Protein AF-0000000076774183 (afdb_homodimer)

Nearest PDB structures (foldseek):
  7pli-assembly3_J  TM=7.839E-01  e=1.075E-03  Escherichia coli K-12
  6l5m-assembly4_D  TM=7.973E-01  e=1.229E-03  Homo sapiens
  7pli-assembly1_B  TM=7.868E-01  e=1.605E-03  Escherichia coli K-12
  8v85-assembly1_3  TM=8.410E-01  e=3.345E-03  Saccharomyces cerevisiae BY4741
  7pli-assembly3_I  TM=6.650E-01  e=1.405E-03  Escherichia coli K-12

Sequence (208 aa):
ILVPTRELCQQVYNEASSLLELCTSKLKIVQVTASMSDKDIKLALSGPPNILVTTPACVAACISKGIVQGSSIKESLSMMILDEVQFVCLLQYLFIVLERFYPNILVPTRELCQQVYNEASSLLELCTSKLKIVQVTASMSDKDIKLALSGPPNILVTTPACVAACISKGIVQGSSIKESLSMMILDEVQFVCLLQYLFIVLERFYPN

Organism: Aegilops tauschii subsp. strangulata (NCBI:txid200361)

InterPro domains:
  IPR011545 DEAD/DEAH-box helicase domain [PF00270] (1-86)
  IPR014001 Helicase superfamily 1/2, ATP-binding domain [PS51192] (1-104)
  IPR027417 P-loop containing nucleoside triphosphate hydrolase [G3DSA:3.40.50.300] (1-93)
  IPR027417 P-loop containing nucleoside triphosphate hydrolase [SSF52540] (1-87)

Radius of gyration: 17.47 Å; Cα contacts (8 Å, |Δi|>4): 309; chains: 2; bounding box: 31×48×45 Å

Solvent-accessible surface area (backbone atoms only — not comparable to full-atom values): 11311 Å² total; per-residue (Å²): 62,35,24,68,42,70,66,55,27,50,52,52,44,52,54,52,51,57,56,46,69,75,43,88,64,88,71,46,70,41,74,49,50,71,88,53,52,71,68,58,46,51,58,60,49,52,72,64,51,75,38,51,31,24,28,41,64,27,52,39,51,32,52,75,70,48,58,45,78,74,35,65,47,73,80,60,48,44,63,43,36,33,41,48,30,54,53,30,49,62,39,81,35,39,61,60,49,53,54,66,47,27,71,128,62,36,23,68,42,71,65,55,27,51,52,51,43,51,53,50,51,57,56,47,69,74,44,86,63,88,72,46,72,40,74,49,50,70,88,54,52,72,67,56,46,50,57,59,49,53,71,65,52,74,38,51,31,25,28,40,65,27,52,42,50,31,51,75,70,47,58,45,79,74,34,64,47,75,81,59,47,44,64,41,34,33,41,47,30,54,54,31,50,63,39,82,35,38,60,58,48,52,54,66,46,27,72,130

Foldseek 3Di:
DAEQDPVVLVVVQVVVVVVCVPPPDDFFEDEDEPVDDLVVVLVSPPPHGPYYRYHLVNLQVCVVVCSCVPGCCLVPPDDDDYDPVVNNVPDPRNVVNVVVSPDD/DAEQDPVVLVVVQVVVVVVCVPPPDDFFEDEDEPVDDLVVVLVSPPPHGPYYRYHLVRLQVCVVVCSCVPGCCLVPPDDDDYDPVVNNVPDPRNVVNVVVSPDD

pLDDT: mean 87.56, std 9.94, range [50.69, 97.88]

Secondary structure (DSSP, 8-state):
-B-SSHHHHHHHHHHHHHHHHTSSS---EEE--TTS-HHHHHHHTSS--SEEEB-HHHHHHHHHHTTTTT-THHHH--EEEEESHHHHTTSTTHHHHHHHTS--/-B-SSHHHHHHHHHHHHHHHHTSSS---EEE--TTS-HHHHHHHTSS--SEEEB-HHHHHHHHHHTTTTT-THHHH--EEEEESHHHHTTSTTHHHHHHHTS--

Structure (mmCIF, N/CA/C/O backbone):
data_AF-0000000076774183-model_v1
#
loop_
_entity.id
_entity.type
_entity.pdbx_description
1 polymer 'Helicase ATP-binding domain-containing protein'
#
loop_
_atom_site.group_PDB
_atom_site.id
_atom_site.type_symbol
_atom_site.label_atom_id
_atom_site.label_alt_id
_atom_site.label_comp_id
_atom_site.label_asym_id
_atom_site.label_entity_id
_atom_site.label_seq_id
_atom_site.pdbx_PDB_ins_code
_atom_site.Cartn_x
_atom_site.Cartn_y
_atom_site.Cartn_z
_atom_site.occupancy
_atom_site.B_iso_or_equiv
_atom_site.auth_seq_id
_atom_site.auth_comp_id
_atom_site.auth_asym_id
_atom_site.auth_atom_id
_atom_site.pdbx_PDB_model_num
ATOM 1 N N . ILE A 1 1 ? -0.224 -5.945 -4.137 1 96.19 1 ILE A N 1
ATOM 2 C CA . ILE A 1 1 ? -1.471 -5.547 -3.492 1 96.19 1 ILE A CA 1
ATOM 3 C C . ILE A 1 1 ? -1.963 -6.668 -2.582 1 96.19 1 ILE A C 1
ATOM 5 O O . ILE A 1 1 ? -2.213 -7.785 -3.043 1 96.19 1 ILE A O 1
ATOM 9 N N . LEU A 1 2 ? -2.105 -6.34 -1.373 1 95.94 2 LEU A N 1
ATOM 10 C CA . LEU A 1 2 ? -2.623 -7.281 -0.385 1 95.94 2 LEU A CA 1
ATOM 11 C C . LEU A 1 2 ? -4.07 -6.957 -0.03 1 95.94 2 LEU A C 1
ATOM 13 O O . LEU A 1 2 ? -4.387 -5.812 0.304 1 95.94 2 LEU A O 1
ATOM 17 N N . VAL A 1 3 ? -4.887 -7.961 -0.102 1 96.88 3 VAL A N 1
ATOM 18 C CA . VAL A 1 3 ? -6.301 -7.812 0.225 1 96.88 3 VAL A CA 1
ATOM 19 C C . VAL A 1 3 ? -6.719 -8.891 1.221 1 96.88 3 VAL A C 1
ATOM 21 O O . VAL A 1 3 ? -6.062 -9.93 1.335 1 96.88 3 VAL A O 1
ATOM 24 N N . PRO A 1 4 ? -7.785 -8.688 1.963 1 94.94 4 PRO A N 1
ATOM 25 C CA . PRO A 1 4 ? -8.094 -9.555 3.098 1 94.94 4 PRO A CA 1
ATOM 26 C C . PRO A 1 4 ? -8.758 -10.867 2.672 1 94.94 4 PRO A C 1
ATOM 28 O O . PRO A 1 4 ? -8.688 -11.859 3.396 1 94.94 4 PRO A O 1
ATOM 31 N N . THR A 1 5 ? -9.516 -10.875 1.547 1 95.31 5 THR A N 1
ATOM 32 C CA . THR A 1 5 ? -10.25 -12.07 1.163 1 95.31 5 THR A CA 1
ATOM 33 C C . THR A 1 5 ? -9.938 -12.461 -0.279 1 95.31 5 THR A C 1
ATOM 35 O O . THR A 1 5 ? -9.508 -11.625 -1.073 1 95.31 5 THR A O 1
ATOM 38 N N . ARG A 1 6 ? -10.18 -13.742 -0.572 1 95.62 6 ARG A N 1
ATOM 39 C CA . ARG A 1 6 ? -9.992 -14.227 -1.936 1 95.62 6 ARG A CA 1
ATOM 40 C C . ARG A 1 6 ? -10.938 -13.523 -2.902 1 95.62 6 ARG A C 1
ATOM 42 O O . ARG A 1 6 ? -10.57 -13.234 -4.043 1 95.62 6 ARG A O 1
ATOM 49 N N . GLU A 1 7 ? -12.086 -13.281 -2.41 1 96.56 7 GLU A N 1
ATOM 50 C CA . GLU A 1 7 ? -13.094 -12.625 -3.238 1 96.56 7 GLU A CA 1
ATOM 51 C C . GLU A 1 7 ? -12.648 -11.219 -3.643 1 96.56 7 GLU A C 1
ATOM 53 O O . GLU A 1 7 ? -12.766 -10.844 -4.809 1 96.56 7 GLU A O 1
ATOM 58 N N . LEU A 1 8 ? -12.203 -10.555 -2.674 1 96.56 8 LEU A N 1
ATOM 59 C CA . LEU A 1 8 ? -11.719 -9.211 -2.973 1 96.56 8 LEU A CA 1
ATOM 60 C C . LEU A 1 8 ? -10.484 -9.266 -3.865 1 96.56 8 LEU A C 1
ATOM 62 O O . LEU A 1 8 ? -10.289 -8.391 -4.711 1 96.56 8 LEU A O 1
ATOM 66 N N . CYS A 1 9 ? -9.703 -10.234 -3.654 1 97.88 9 CYS A N 1
ATOM 67 C CA . CYS A 1 9 ? -8.531 -10.438 -4.504 1 97.88 9 CYS A CA 1
ATOM 68 C C . CYS A 1 9 ? -8.93 -10.531 -5.973 1 97.88 9 CYS A C 1
ATOM 70 O O . CYS A 1 9 ? -8.352 -9.859 -6.824 1 97.88 9 CYS A O 1
ATOM 72 N N . GLN A 1 10 ? -9.922 -11.289 -6.223 1 97.12 10 GLN A N 1
ATOM 73 C CA . GLN A 1 10 ? -10.422 -11.453 -7.582 1 97.12 10 GLN A CA 1
ATOM 74 C C . GLN A 1 10 ? -11 -10.148 -8.117 1 97.12 10 GLN A C 1
ATOM 76 O O . GLN A 1 10 ? -10.789 -9.805 -9.281 1 97.12 10 GLN A O 1
ATOM 81 N N . GLN A 1 11 ? -11.789 -9.562 -7.316 1 97.62 11 GLN A N 1
ATOM 82 C CA . GLN A 1 11 ? -12.406 -8.305 -7.727 1 97.62 11 GLN A CA 1
ATOM 83 C C . GLN A 1 11 ? -11.352 -7.27 -8.109 1 97.62 11 GLN A C 1
ATOM 85 O O . GLN A 1 11 ? -11.453 -6.637 -9.164 1 97.62 11 GLN A O 1
ATOM 90 N N . VAL A 1 12 ? -10.359 -7.102 -7.262 1 97.81 12 VAL A N 1
ATOM 91 C CA . VAL A 1 12 ? -9.289 -6.141 -7.516 1 97.81 12 VAL A CA 1
ATOM 92 C C . VAL A 1 12 ? -8.531 -6.535 -8.781 1 97.81 12 VAL A C 1
ATOM 94 O O . VAL A 1 12 ? -8.227 -5.684 -9.617 1 97.81 12 VAL A O 1
ATOM 97 N N . TYR A 1 13 ? -8.234 -7.75 -8.953 1 97.69 13 TYR A N 1
ATOM 98 C CA . TYR A 1 13 ? -7.551 -8.25 -10.148 1 97.69 13 TYR A CA 1
ATOM 99 C C . TYR A 1 13 ? -8.328 -7.895 -11.406 1 97.69 13 TYR A C 1
ATOM 101 O O . TYR A 1 13 ? -7.762 -7.375 -12.367 1 97.69 13 TYR A O 1
ATOM 109 N N . ASN A 1 14 ? -9.625 -8.195 -11.352 1 97.38 14 ASN A N 1
ATOM 110 C CA . ASN A 1 14 ? -10.469 -7.945 -12.516 1 97.38 14 ASN A CA 1
ATOM 111 C C . ASN A 1 14 ? -10.5 -6.461 -12.883 1 97.38 14 ASN A C 1
ATOM 113 O O . ASN A 1 14 ? -10.352 -6.102 -14.047 1 97.38 14 ASN A O 1
ATOM 117 N N . GLU A 1 15 ? -10.734 -5.719 -11.906 1 96.12 15 GLU A N 1
ATOM 118 C CA . GLU A 1 15 ? -10.789 -4.277 -12.141 1 96.12 15 GLU A CA 1
ATOM 119 C C . GLU A 1 15 ? -9.461 -3.75 -12.664 1 96.12 15 GLU A C 1
ATOM 121 O O . GLU A 1 15 ? -9.43 -2.99 -13.633 1 96.12 15 GLU A O 1
ATOM 126 N N . ALA A 1 16 ? -8.375 -4.125 -12.055 1 95.5 16 ALA A N 1
ATOM 127 C CA . ALA A 1 16 ? -7.055 -3.676 -12.477 1 95.5 16 ALA A CA 1
ATOM 128 C C . ALA A 1 16 ? -6.727 -4.176 -13.883 1 95.5 16 ALA A C 1
ATOM 130 O O . ALA A 1 16 ? -6.168 -3.436 -14.695 1 95.5 16 ALA A O 1
ATOM 131 N N . SER A 1 17 ? -7.086 -5.379 -14.133 1 94.69 17 SER A N 1
ATOM 132 C CA . SER A 1 17 ? -6.844 -5.953 -15.453 1 94.69 17 SER A CA 1
ATOM 133 C C . SER A 1 17 ? -7.598 -5.184 -16.531 1 94.69 17 SER A C 1
ATOM 135 O O . SER A 1 17 ? -7.055 -4.926 -17.609 1 94.69 17 SER A O 1
ATOM 137 N N . SER A 1 18 ? -8.805 -4.824 -16.203 1 94.69 18 SER A N 1
ATOM 138 C CA . SER A 1 18 ? -9.617 -4.07 -17.156 1 94.69 18 SER A CA 1
ATOM 139 C C . SER A 1 18 ? -8.992 -2.711 -17.453 1 94.69 18 SER A C 1
ATOM 141 O O . SER A 1 18 ? -8.984 -2.266 -18.594 1 94.69 18 SER A O 1
ATOM 143 N N . LEU A 1 19 ? -8.516 -2.088 -16.453 1 90.94 19 LEU A N 1
ATOM 144 C CA . LEU A 1 19 ? -7.879 -0.787 -16.609 1 90.94 19 LEU A CA 1
ATOM 145 C C . LEU A 1 19 ? -6.598 -0.905 -17.422 1 90.94 19 LEU A C 1
ATOM 147 O O . LEU A 1 19 ? -6.301 -0.038 -18.25 1 90.94 19 LEU A O 1
ATOM 151 N N . LEU A 1 20 ? -5.84 -1.924 -17.188 1 91.62 20 LEU A N 1
ATOM 152 C CA . LEU A 1 20 ? -4.566 -2.123 -17.875 1 91.62 20 LEU A CA 1
ATOM 153 C C . LEU A 1 20 ? -4.785 -2.381 -19.359 1 91.62 20 LEU A C 1
ATOM 155 O O . LEU A 1 20 ? -3.93 -2.055 -20.188 1 91.62 20 LEU A O 1
ATOM 159 N N . GLU A 1 21 ? -5.914 -2.967 -19.688 1 89.81 21 GLU A N 1
ATOM 160 C CA . GLU A 1 21 ? -6.242 -3.227 -21.094 1 89.81 21 GLU A CA 1
ATOM 161 C C . GLU A 1 21 ? -6.359 -1.927 -21.875 1 89.81 21 GLU A C 1
ATOM 163 O O . GLU A 1 21 ? -6.148 -1.912 -23.094 1 89.81 21 GLU A O 1
ATOM 168 N N . LEU A 1 22 ? -6.645 -0.903 -21.172 1 87.69 22 LEU A N 1
ATOM 169 C CA . LEU A 1 22 ? -6.828 0.397 -21.812 1 87.69 22 LEU A CA 1
ATOM 170 C C . LEU A 1 22 ? -5.488 1.104 -22 1 87.69 22 LEU A C 1
ATOM 172 O O . LEU A 1 22 ? -5.402 2.109 -22.703 1 87.69 22 LEU A O 1
ATOM 176 N N . CYS A 1 23 ? -4.535 0.561 -21.328 1 83.31 23 CYS A N 1
ATOM 177 C CA . CYS A 1 23 ? -3.217 1.178 -21.391 1 83.31 23 CYS A CA 1
ATOM 178 C C . CYS A 1 23 ? -2.375 0.555 -22.484 1 83.31 23 CYS A C 1
ATOM 180 O O . CYS A 1 23 ? -2.613 -0.587 -22.891 1 83.31 23 CYS A O 1
ATOM 182 N N . THR A 1 24 ? -1.425 1.279 -22.984 1 78.25 24 THR A N 1
ATOM 183 C CA . THR A 1 24 ? -0.575 0.827 -24.094 1 78.25 24 THR A CA 1
ATOM 184 C C . THR A 1 24 ? 0.559 -0.052 -23.562 1 78.25 24 THR A C 1
ATOM 186 O O . THR A 1 24 ? 1.045 -0.934 -24.281 1 78.25 24 THR A O 1
ATOM 189 N N . SER A 1 25 ? 0.908 0.194 -22.391 1 76.94 25 SER A N 1
ATOM 190 C CA . SER A 1 25 ? 2.016 -0.563 -21.812 1 76.94 25 SER A CA 1
ATOM 191 C C . SER A 1 25 ? 1.579 -1.969 -21.422 1 76.94 25 SER A C 1
ATOM 193 O O . SER A 1 25 ? 0.447 -2.172 -20.984 1 76.94 25 SER A O 1
ATOM 195 N N . LYS A 1 26 ? 2.424 -2.809 -21.797 1 83.88 26 LYS A N 1
ATOM 196 C CA . LYS A 1 26 ? 2.137 -4.203 -21.469 1 83.88 26 LYS A CA 1
ATOM 197 C C . LYS A 1 26 ? 2.604 -4.539 -20.062 1 83.88 26 LYS A C 1
ATOM 199 O O . LYS A 1 26 ? 3.76 -4.914 -19.859 1 83.88 26 LYS A O 1
ATOM 204 N N . LEU A 1 27 ? 1.81 -4.281 -19.078 1 89.62 27 LEU A N 1
ATOM 205 C CA . LEU A 1 27 ? 2.1 -4.648 -17.703 1 89.62 27 LEU A CA 1
ATOM 206 C C . LEU A 1 27 ? 1.502 -6.012 -17.359 1 89.62 27 LEU A C 1
ATOM 208 O O . LEU A 1 27 ? 0.35 -6.289 -17.703 1 89.62 27 LEU A O 1
ATOM 212 N N . LYS A 1 28 ? 2.322 -6.844 -16.844 1 91.56 28 LYS A N 1
ATOM 213 C CA . LYS A 1 28 ? 1.867 -8.156 -16.406 1 91.56 28 LYS A CA 1
ATOM 214 C C . LYS A 1 28 ? 1.252 -8.086 -15.008 1 91.56 28 LYS A C 1
ATOM 216 O O . LYS A 1 28 ? 1.905 -7.648 -14.055 1 91.56 28 LYS A O 1
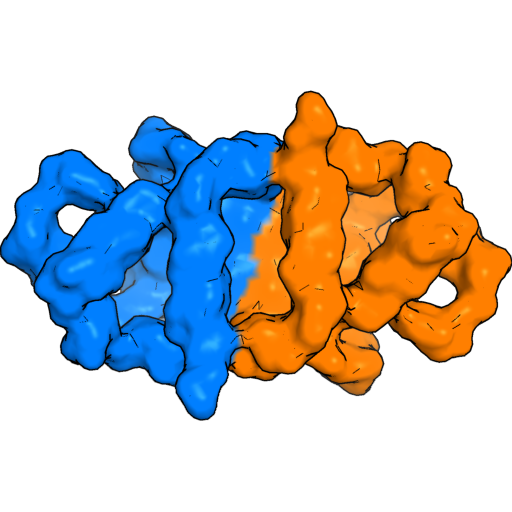ATOM 221 N N . ILE A 1 29 ? -0.011 -8.508 -15.008 1 94.94 29 ILE A N 1
ATOM 222 C CA . ILE A 1 29 ? -0.703 -8.586 -13.727 1 94.94 29 ILE A CA 1
ATOM 223 C C . ILE A 1 29 ? -1.091 -10.031 -13.438 1 94.94 29 ILE A C 1
ATOM 225 O O . ILE A 1 29 ? -1.534 -10.758 -14.336 1 94.94 29 ILE A O 1
ATOM 229 N N . VAL A 1 30 ? -0.823 -10.43 -12.156 1 94.88 30 VAL A N 1
ATOM 230 C CA . VAL A 1 30 ? -1.195 -11.789 -11.773 1 94.88 30 VAL A CA 1
ATOM 231 C C . VAL A 1 30 ? -1.931 -11.766 -10.43 1 94.88 30 VAL A C 1
ATOM 233 O O . VAL A 1 30 ? -1.752 -10.836 -9.633 1 94.88 30 VAL A O 1
ATOM 236 N N . GLN A 1 31 ? -2.76 -12.727 -10.305 1 96.19 31 GLN A N 1
ATOM 237 C CA . GLN A 1 31 ? -3.445 -12.953 -9.039 1 96.19 31 GLN A CA 1
ATOM 238 C C . GLN A 1 31 ? -3.131 -14.344 -8.484 1 96.19 31 GLN A C 1
ATOM 240 O O . GLN A 1 31 ? -3.189 -15.336 -9.219 1 96.19 31 GLN A O 1
ATOM 245 N N . VAL A 1 32 ? -2.699 -14.383 -7.199 1 94.88 32 VAL A N 1
ATOM 246 C CA . VAL A 1 32 ? -2.445 -15.672 -6.578 1 94.88 32 VAL A CA 1
ATOM 247 C C . VAL A 1 32 ? -3.148 -15.742 -5.223 1 94.88 32 VAL A C 1
ATOM 249 O O . VAL A 1 32 ? -3.158 -14.766 -4.473 1 94.88 32 VAL A O 1
ATOM 252 N N . THR A 1 33 ? -3.816 -16.828 -5.004 1 95.56 33 THR A N 1
ATOM 253 C CA . THR A 1 33 ? -4.469 -17.094 -3.727 1 95.56 33 THR A CA 1
ATOM 254 C C . THR A 1 33 ? -4.117 -18.484 -3.217 1 95.56 33 THR A C 1
ATOM 256 O O . THR A 1 33 ? -3.596 -19.312 -3.967 1 95.56 33 THR A O 1
ATOM 259 N N . ALA A 1 34 ? -4.441 -18.688 -1.931 1 92 34 ALA A N 1
ATOM 260 C CA . ALA A 1 34 ? -4.074 -19.938 -1.275 1 92 34 ALA A CA 1
ATOM 261 C C . ALA A 1 34 ? -4.84 -21.109 -1.87 1 92 34 ALA A C 1
ATOM 263 O O . ALA A 1 34 ? -4.48 -22.266 -1.651 1 92 34 ALA A O 1
ATOM 264 N N . SER A 1 35 ? -5.844 -20.875 -2.607 1 93.19 35 SER A N 1
ATOM 265 C CA . SER A 1 35 ? -6.625 -21.953 -3.213 1 93.19 35 SER A CA 1
ATOM 266 C C . SER A 1 35 ? -5.93 -22.5 -4.449 1 93.19 35 SER A C 1
ATOM 268 O O . SER A 1 35 ? -6.297 -23.578 -4.945 1 93.19 35 SER A O 1
ATOM 270 N N . MET A 1 36 ? -4.98 -21.906 -4.938 1 94.44 36 MET A N 1
ATOM 271 C CA . MET A 1 36 ? -4.25 -22.328 -6.125 1 94.44 36 MET A CA 1
ATOM 272 C C . MET A 1 36 ? -3.201 -23.375 -5.777 1 94.44 36 MET A C 1
ATOM 274 O O . MET A 1 36 ? -2.693 -23.406 -4.652 1 94.44 36 MET A O 1
ATOM 278 N N . SER A 1 37 ? -2.902 -24.234 -6.746 1 94.94 37 SER A N 1
ATOM 279 C CA . SER A 1 37 ? -1.831 -25.203 -6.543 1 94.94 37 SER A CA 1
ATOM 280 C C . SER A 1 37 ? -0.464 -24.531 -6.547 1 94.94 37 SER A C 1
ATOM 282 O O . SER A 1 37 ? -0.292 -23.469 -7.156 1 94.94 37 SER A O 1
ATOM 284 N N . ASP A 1 38 ? 0.503 -25.219 -5.879 1 92.94 38 ASP A N 1
ATOM 285 C CA . ASP A 1 38 ? 1.865 -24.703 -5.863 1 92.94 38 ASP A CA 1
ATOM 286 C C . ASP A 1 38 ? 2.402 -24.516 -7.281 1 92.94 38 ASP A C 1
ATOM 288 O O . ASP A 1 38 ? 3.088 -23.547 -7.574 1 92.94 38 ASP A O 1
ATOM 292 N N . LYS A 1 39 ? 2.084 -25.469 -8.094 1 93.69 39 LYS A N 1
ATOM 293 C CA . LYS A 1 39 ? 2.537 -25.422 -9.484 1 93.69 39 LYS A CA 1
ATOM 294 C C . LYS A 1 39 ? 1.986 -24.188 -10.195 1 93.69 39 LYS A C 1
ATOM 296 O O . LYS A 1 39 ? 2.725 -23.484 -10.891 1 93.69 39 LYS A O 1
ATOM 301 N N . ASP A 1 40 ? 0.746 -23.922 -10 1 94.06 40 ASP A N 1
ATOM 302 C CA . ASP A 1 40 ? 0.093 -22.781 -10.633 1 94.06 40 ASP A CA 1
ATOM 303 C C . ASP A 1 40 ? 0.652 -21.469 -10.109 1 94.06 40 ASP A C 1
ATOM 305 O O . ASP A 1 40 ? 0.84 -20.516 -10.867 1 94.06 40 ASP A O 1
ATOM 309 N N . ILE A 1 41 ? 0.946 -21.422 -8.844 1 93.44 41 ILE A N 1
ATOM 310 C CA . ILE A 1 41 ? 1.502 -20.219 -8.227 1 93.44 41 ILE A CA 1
ATOM 311 C C . ILE A 1 41 ? 2.902 -19.953 -8.781 1 93.44 41 ILE A C 1
ATOM 313 O O . ILE A 1 41 ? 3.223 -18.828 -9.172 1 93.44 41 ILE A O 1
ATOM 317 N N . LYS A 1 42 ? 3.652 -20.969 -8.867 1 90.25 42 LYS A N 1
ATOM 318 C CA . LYS A 1 42 ? 5.012 -20.828 -9.383 1 90.25 42 LYS A CA 1
ATOM 319 C C . LYS A 1 42 ? 5 -20.312 -10.828 1 90.25 42 LYS A C 1
ATOM 321 O O . LYS A 1 42 ? 5.797 -19.453 -11.188 1 90.25 42 LYS A O 1
ATOM 326 N N . LEU A 1 43 ? 4.125 -20.891 -11.57 1 90.5 43 LEU A N 1
ATOM 327 C CA . LEU A 1 43 ? 4.008 -20.469 -12.969 1 90.5 43 LEU A CA 1
ATOM 328 C C . LEU A 1 43 ? 3.602 -19 -13.062 1 90.5 43 LEU A C 1
ATOM 330 O O . LEU A 1 43 ? 4.16 -18.25 -13.867 1 90.5 43 LEU A O 1
ATOM 334 N N . ALA A 1 44 ? 2.656 -18.625 -12.266 1 90.12 44 ALA A N 1
ATOM 335 C CA . ALA A 1 44 ? 2.162 -17.25 -12.258 1 90.12 44 ALA A CA 1
ATOM 336 C C . ALA A 1 44 ? 3.264 -16.266 -11.867 1 90.12 44 ALA A C 1
ATOM 338 O O . ALA A 1 44 ? 3.32 -15.148 -12.375 1 90.12 44 ALA A O 1
ATOM 339 N N . LEU A 1 45 ? 4.09 -16.719 -11 1 88.44 45 LEU A N 1
ATOM 340 C CA . LEU A 1 45 ? 5.117 -15.836 -10.453 1 88.44 45 LEU A CA 1
ATOM 341 C C . LEU A 1 45 ? 6.406 -15.938 -11.266 1 88.44 45 LEU A C 1
ATOM 343 O O . LEU A 1 45 ? 7.379 -15.234 -10.984 1 88.44 45 LEU A O 1
ATOM 347 N N . SER A 1 46 ? 6.273 -16.875 -12.266 1 82.12 46 SER A N 1
ATOM 348 C CA . SER A 1 46 ? 7.441 -17 -13.125 1 82.12 46 SER A CA 1
ATOM 349 C C . SER A 1 46 ? 7.645 -15.75 -13.969 1 82.12 46 SER A C 1
ATOM 351 O O . SER A 1 46 ? 6.691 -15.211 -14.539 1 82.12 46 SER A O 1
ATOM 353 N N . GLY A 1 47 ? 8.914 -15.047 -13.844 1 80.38 47 GLY A N 1
ATOM 354 C CA . GLY A 1 47 ? 9.086 -13.727 -14.43 1 80.38 47 GLY A CA 1
ATOM 355 C C . GLY A 1 47 ? 8.328 -12.641 -13.688 1 80.38 47 GLY A C 1
ATOM 356 O O . GLY A 1 47 ? 7.309 -12.148 -14.172 1 80.38 47 GLY A O 1
ATOM 357 N N . PRO A 1 48 ? 8.812 -12.062 -12.891 1 79.38 48 PRO A N 1
ATOM 358 C CA . PRO A 1 48 ? 8.078 -11.266 -11.906 1 79.38 48 PRO A CA 1
ATOM 359 C C . PRO A 1 48 ? 7.031 -10.359 -12.547 1 79.38 48 PRO A C 1
ATOM 361 O O . PRO A 1 48 ? 7.312 -9.695 -13.547 1 79.38 48 PRO A O 1
ATOM 364 N N . PRO A 1 49 ? 5.84 -10.539 -12.078 1 90.12 49 PRO A N 1
ATOM 365 C CA . PRO A 1 49 ? 4.793 -9.633 -12.555 1 90.12 49 PRO A CA 1
ATOM 366 C C . PRO A 1 49 ? 5.051 -8.18 -12.172 1 90.12 49 PRO A C 1
ATOM 368 O O . PRO A 1 49 ? 5.82 -7.91 -11.25 1 90.12 49 PRO A O 1
ATOM 371 N N . ASN A 1 50 ? 4.41 -7.359 -12.961 1 92.25 50 ASN A N 1
ATOM 372 C CA . ASN A 1 50 ? 4.441 -5.949 -12.594 1 92.25 50 ASN A CA 1
ATOM 373 C C . ASN A 1 50 ? 3.516 -5.656 -11.422 1 92.25 50 ASN A C 1
ATOM 375 O O . ASN A 1 50 ? 3.82 -4.805 -10.578 1 92.25 50 ASN A O 1
ATOM 379 N N . ILE A 1 51 ? 2.41 -6.375 -11.391 1 94.31 51 ILE A N 1
ATOM 380 C CA . ILE A 1 51 ? 1.429 -6.223 -10.32 1 94.31 51 ILE A CA 1
ATOM 381 C C . ILE A 1 51 ? 1.001 -7.594 -9.812 1 94.31 51 ILE A C 1
ATOM 383 O O . ILE A 1 51 ? 0.632 -8.469 -10.602 1 94.31 51 ILE A O 1
ATOM 387 N N . LEU A 1 52 ? 1.137 -7.754 -8.594 1 94.88 52 LEU A N 1
ATOM 388 C CA . LEU A 1 52 ? 0.677 -8.969 -7.934 1 94.88 52 LEU A CA 1
ATOM 389 C C . LEU A 1 52 ? -0.447 -8.664 -6.953 1 94.88 52 LEU A C 1
ATOM 391 O O . LEU A 1 52 ? -0.288 -7.82 -6.062 1 94.88 52 LEU A O 1
ATOM 395 N N . VAL A 1 53 ? -1.568 -9.273 -7.188 1 97.19 53 VAL A N 1
ATOM 396 C CA . VAL A 1 53 ? -2.68 -9.188 -6.25 1 97.19 53 VAL A CA 1
ATOM 397 C C . VAL A 1 53 ? -2.809 -10.492 -5.473 1 97.19 53 VAL A C 1
ATOM 399 O O . VAL A 1 53 ? -2.881 -11.57 -6.066 1 97.19 53 VAL A O 1
ATOM 402 N N . THR A 1 54 ? -2.859 -10.398 -4.176 1 96.5 54 THR A N 1
ATOM 403 C CA . THR A 1 54 ? -2.848 -11.625 -3.385 1 96.5 54 THR A CA 1
ATOM 404 C C . THR A 1 54 ? -3.352 -11.359 -1.969 1 96.5 54 THR A C 1
ATOM 406 O O . THR A 1 54 ? -3.857 -10.273 -1.677 1 96.5 54 THR A O 1
ATOM 409 N N . THR A 1 55 ? -3.338 -12.367 -1.19 1 95.62 55 THR A N 1
ATOM 410 C CA . THR A 1 55 ? -3.723 -12.289 0.214 1 95.62 55 THR A CA 1
ATOM 411 C C . THR A 1 55 ? -2.537 -12.602 1.12 1 95.62 55 THR A C 1
ATOM 413 O O . THR A 1 55 ? -1.624 -13.328 0.727 1 95.62 55 THR A O 1
ATOM 416 N N . PRO A 1 56 ? -2.6 -11.992 2.297 1 93.44 56 PRO A N 1
ATOM 417 C CA . PRO A 1 56 ? -1.506 -12.289 3.227 1 93.44 56 PRO A CA 1
ATOM 418 C C . PRO A 1 56 ? -1.351 -13.781 3.504 1 93.44 56 PRO A C 1
ATOM 420 O O . PRO A 1 56 ? -0.227 -14.281 3.604 1 93.44 56 PRO A O 1
ATOM 423 N N . ALA A 1 57 ? -2.381 -14.492 3.607 1 92.31 57 ALA A N 1
ATOM 424 C CA . ALA A 1 57 ? -2.334 -15.93 3.859 1 92.31 57 ALA A CA 1
ATOM 425 C C . ALA A 1 57 ? -1.57 -16.656 2.756 1 92.31 57 ALA A C 1
ATOM 427 O O . ALA A 1 57 ? -0.763 -17.547 3.033 1 92.31 57 ALA A O 1
ATOM 428 N N . CYS A 1 58 ? -1.807 -16.266 1.576 1 94.44 58 CYS A N 1
ATOM 429 C CA . CYS A 1 58 ? -1.128 -16.906 0.452 1 94.44 58 CYS A CA 1
ATOM 430 C C . CYS A 1 58 ? 0.365 -16.594 0.471 1 94.44 58 CYS A C 1
ATOM 432 O O . CYS A 1 58 ? 1.189 -17.484 0.253 1 94.44 58 CYS A O 1
ATOM 434 N N . VAL A 1 59 ? 0.667 -15.406 0.709 1 91.5 59 VAL A N 1
ATOM 435 C CA . VAL A 1 59 ? 2.068 -15.008 0.754 1 91.5 59 VAL A CA 1
ATOM 436 C C . VAL A 1 59 ? 2.795 -15.789 1.848 1 91.5 59 VAL A C 1
ATOM 438 O O . VAL A 1 59 ? 3.893 -16.297 1.626 1 91.5 59 VAL A O 1
ATOM 441 N N . ALA A 1 60 ? 2.162 -15.852 2.969 1 89.94 60 ALA A N 1
ATOM 442 C CA . ALA A 1 60 ? 2.75 -16.594 4.082 1 89.94 60 ALA A CA 1
ATOM 443 C C . ALA A 1 60 ? 2.961 -18.062 3.717 1 89.94 60 ALA A C 1
ATOM 445 O O . ALA A 1 60 ? 3.998 -18.641 4.039 1 89.94 60 ALA A O 1
ATOM 446 N N . ALA A 1 61 ? 1.979 -18.609 3.098 1 90.88 61 ALA A N 1
ATOM 447 C CA . ALA A 1 61 ? 2.09 -20 2.652 1 90.88 61 ALA A CA 1
ATOM 448 C C . ALA A 1 61 ? 3.252 -20.172 1.678 1 90.88 61 ALA A C 1
ATOM 450 O O . ALA A 1 61 ? 4.027 -21.125 1.787 1 90.88 61 ALA A O 1
ATOM 451 N N . CYS A 1 62 ? 3.373 -19.266 0.817 1 90.56 62 CYS A N 1
ATOM 452 C CA . CYS A 1 62 ? 4.441 -19.312 -0.175 1 90.56 62 CYS A CA 1
ATOM 453 C C . CYS A 1 62 ? 5.809 -19.188 0.489 1 90.56 62 CYS A C 1
ATOM 455 O O . CYS A 1 62 ? 6.758 -19.859 0.093 1 90.56 62 CYS A O 1
ATOM 457 N N . ILE A 1 63 ? 5.871 -18.359 1.416 1 86.44 63 ILE A N 1
ATOM 458 C CA . ILE A 1 63 ? 7.117 -18.172 2.154 1 86.44 63 ILE A CA 1
ATOM 459 C C . ILE A 1 63 ? 7.484 -19.469 2.879 1 86.44 63 ILE A C 1
ATOM 461 O O . ILE A 1 63 ? 8.633 -19.906 2.818 1 86.44 63 ILE A O 1
ATOM 465 N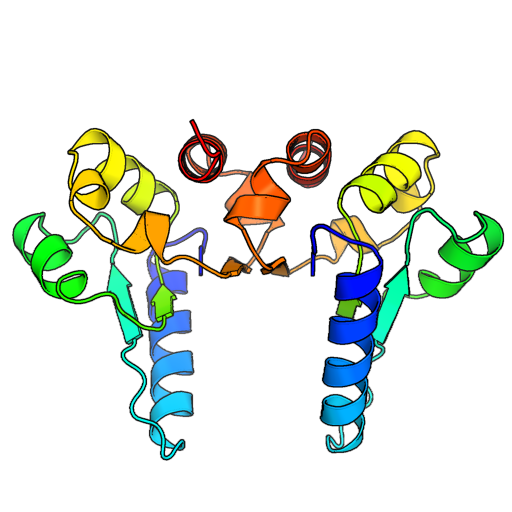 N . SER A 1 64 ? 6.504 -20 3.529 1 87.44 64 SER A N 1
ATOM 466 C CA . SER A 1 64 ? 6.73 -21.203 4.309 1 87.44 64 SER A CA 1
ATOM 467 C C . SER A 1 64 ? 7.168 -22.375 3.42 1 87.44 64 SER A C 1
ATOM 469 O O . SER A 1 64 ? 7.996 -23.188 3.82 1 87.44 64 SER A O 1
ATOM 471 N N . LYS A 1 65 ? 6.699 -22.359 2.225 1 89.25 65 LYS A N 1
ATOM 472 C CA . LYS A 1 65 ? 6.98 -23.453 1.299 1 89.25 65 LYS A CA 1
ATOM 473 C C . LYS A 1 65 ? 8.227 -23.156 0.471 1 89.25 65 LYS A C 1
ATOM 475 O O . LYS A 1 65 ? 8.656 -24 -0.325 1 89.25 65 LYS A O 1
ATOM 480 N N . GLY A 1 66 ? 8.75 -21.906 0.608 1 84.62 66 GLY A N 1
ATOM 481 C CA . GLY A 1 66 ? 9.953 -21.531 -0.117 1 84.62 66 GLY A CA 1
ATOM 482 C C . GLY A 1 66 ? 9.688 -21.172 -1.564 1 84.62 66 GLY A C 1
ATOM 483 O O . GLY A 1 66 ? 10.594 -21.234 -2.4 1 84.62 66 GLY A O 1
ATOM 484 N N . ILE A 1 67 ? 8.492 -20.938 -1.844 1 81.81 67 ILE A N 1
ATOM 485 C CA . ILE A 1 67 ? 8.117 -20.594 -3.211 1 81.81 67 ILE A CA 1
ATOM 486 C C . ILE A 1 67 ? 8.641 -19.203 -3.553 1 81.81 67 ILE A C 1
ATOM 488 O O . ILE A 1 67 ? 9.07 -18.953 -4.684 1 81.81 67 ILE A O 1
ATOM 492 N N . VAL A 1 68 ? 8.719 -18.312 -2.57 1 71.81 68 VAL A N 1
ATOM 493 C CA . VAL A 1 68 ? 9.133 -16.938 -2.793 1 71.81 68 VAL A CA 1
ATOM 494 C C . VAL A 1 68 ? 10.656 -16.844 -2.787 1 71.81 68 VAL A C 1
ATOM 496 O O . VAL A 1 68 ? 11.227 -15.898 -3.346 1 71.81 68 VAL A O 1
ATOM 499 N N . GLN A 1 69 ? 11.344 -17.656 -2.062 1 64.69 69 GLN A N 1
ATOM 500 C CA . GLN A 1 69 ? 12.805 -17.641 -1.987 1 64.69 69 GLN A CA 1
ATOM 501 C C . GLN A 1 69 ? 13.422 -17.719 -3.377 1 64.69 69 GLN A C 1
ATOM 503 O O . GLN A 1 69 ? 14.469 -17.125 -3.633 1 64.69 69 GLN A O 1
ATOM 508 N N . GLY A 1 70 ? 12.742 -18.281 -4.16 1 59.22 70 GLY A N 1
ATOM 509 C CA . GLY A 1 70 ? 13.234 -18.406 -5.527 1 59.22 70 GLY A CA 1
ATOM 510 C C . GLY A 1 70 ? 12.703 -17.328 -6.449 1 59.22 70 GLY A C 1
ATOM 511 O O . GLY A 1 70 ? 13.133 -17.219 -7.598 1 59.22 70 GLY A O 1
ATOM 512 N N . SER A 1 71 ? 11.898 -16.547 -5.848 1 61.12 71 SER A N 1
ATOM 513 C CA . SER A 1 71 ? 11.273 -15.562 -6.719 1 61.12 71 SER A CA 1
ATOM 514 C C . SER A 1 71 ? 11.961 -14.211 -6.605 1 61.12 71 SER A C 1
ATOM 516 O O . SER A 1 71 ? 12.508 -13.875 -5.555 1 61.12 71 SER A O 1
ATOM 518 N N . SER A 1 72 ? 12.297 -13.625 -7.605 1 69.62 72 SER A N 1
ATOM 519 C CA . SER A 1 72 ? 12.906 -12.305 -7.672 1 69.62 72 SER A CA 1
ATOM 520 C C . SER A 1 72 ? 11.961 -11.234 -7.145 1 69.62 72 SER A C 1
ATOM 522 O O . SER A 1 72 ? 12.273 -10.039 -7.199 1 69.62 72 SER A O 1
ATOM 524 N N . ILE A 1 73 ? 10.82 -11.727 -6.613 1 70.88 73 ILE A N 1
ATOM 525 C CA . ILE A 1 73 ? 9.789 -10.781 -6.211 1 70.88 73 ILE A CA 1
ATOM 526 C C . ILE A 1 73 ? 10.273 -9.961 -5.016 1 70.88 73 ILE A C 1
ATOM 528 O O . ILE A 1 73 ? 10.086 -8.742 -4.969 1 70.88 73 ILE A O 1
ATOM 532 N N . LYS A 1 74 ? 10.891 -10.664 -4.09 1 71.69 74 LYS A N 1
ATOM 533 C CA . LYS A 1 74 ? 11.352 -9.969 -2.893 1 71.69 74 LYS A CA 1
ATOM 534 C C . LYS A 1 74 ? 12.344 -8.867 -3.244 1 71.69 74 LYS A C 1
ATOM 536 O O . LYS A 1 74 ? 12.258 -7.758 -2.701 1 71.69 74 LYS A O 1
ATOM 541 N N . GLU A 1 75 ? 13.148 -9.203 -4.105 1 74.12 75 GLU A N 1
ATOM 542 C CA . GLU A 1 75 ? 14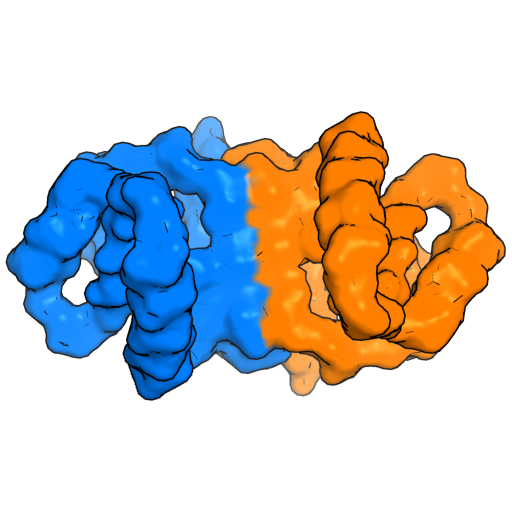.211 -8.273 -4.465 1 74.12 75 GLU A CA 1
ATOM 543 C C . GLU A 1 75 ? 13.688 -7.16 -5.367 1 74.12 75 GLU A C 1
ATOM 545 O O . GLU A 1 75 ? 14.242 -6.059 -5.383 1 74.12 75 GLU A O 1
ATOM 550 N N . SER A 1 76 ? 12.602 -7.535 -5.906 1 80.62 76 SER A N 1
ATOM 551 C CA . SER A 1 76 ? 12.148 -6.598 -6.93 1 80.62 76 SER A CA 1
ATOM 552 C C . SER A 1 76 ? 10.945 -5.801 -6.453 1 80.62 76 SER A C 1
ATOM 554 O O . SER A 1 76 ? 10.508 -4.863 -7.125 1 80.62 76 SER A O 1
ATOM 556 N N . LEU A 1 77 ? 10.453 -6.086 -5.344 1 86.31 77 LEU A N 1
ATOM 557 C CA . LEU A 1 77 ? 9.25 -5.414 -4.871 1 86.31 77 LEU A CA 1
ATOM 558 C C . LEU A 1 77 ? 9.539 -3.959 -4.52 1 86.31 77 LEU A C 1
ATOM 560 O O . LEU A 1 77 ? 10.375 -3.68 -3.652 1 86.31 77 LEU A O 1
ATOM 564 N N . SER A 1 78 ? 8.859 -3.135 -5.184 1 89.62 78 SER A N 1
ATOM 565 C CA . SER A 1 78 ? 9.086 -1.709 -4.969 1 89.62 78 SER A CA 1
ATOM 566 C C . SER A 1 78 ? 7.961 -1.085 -4.148 1 89.62 78 SER A C 1
ATOM 568 O O . SER A 1 78 ? 8.203 -0.19 -3.336 1 89.62 78 SER A O 1
ATOM 570 N N . MET A 1 79 ? 6.848 -1.635 -4.309 1 94.31 79 MET A N 1
ATOM 571 C CA . MET A 1 79 ? 5.672 -1.034 -3.682 1 94.31 79 MET A CA 1
ATOM 572 C C . MET A 1 79 ? 4.738 -2.107 -3.137 1 94.31 79 MET A C 1
ATOM 574 O O . MET A 1 79 ? 4.539 -3.145 -3.773 1 94.31 79 MET A O 1
ATOM 578 N N . MET A 1 80 ? 4.203 -1.858 -1.969 1 93.88 80 MET A N 1
ATOM 579 C CA . MET A 1 80 ? 3.211 -2.742 -1.364 1 93.88 80 MET A CA 1
ATOM 580 C C . MET A 1 80 ? 1.951 -1.969 -0.988 1 93.88 80 MET A C 1
ATOM 582 O O . MET A 1 80 ? 2.031 -0.916 -0.353 1 93.88 80 MET A O 1
ATOM 586 N N . ILE A 1 81 ? 0.846 -2.49 -1.417 1 96.19 81 ILE A N 1
ATOM 587 C CA . ILE A 1 81 ? -0.439 -1.847 -1.162 1 96.19 81 ILE A CA 1
ATOM 588 C C . ILE A 1 81 ? -1.29 -2.736 -0.259 1 96.19 81 ILE A C 1
ATOM 590 O O . ILE A 1 81 ? -1.493 -3.916 -0.552 1 96.19 81 ILE A O 1
ATOM 594 N N . LEU A 1 82 ? -1.716 -2.189 0.789 1 94.44 82 LEU A N 1
ATOM 595 C CA . LEU A 1 82 ? -2.693 -2.836 1.657 1 94.44 82 LEU A CA 1
ATOM 596 C C . LEU A 1 82 ? -4.086 -2.258 1.434 1 94.44 82 LEU A C 1
ATOM 598 O O . LEU A 1 82 ? -4.344 -1.101 1.771 1 94.44 82 LEU A O 1
ATOM 602 N N . ASP A 1 83 ? -4.914 -3.029 0.805 1 94.75 83 ASP A N 1
ATOM 603 C CA . ASP A 1 83 ? -6.289 -2.613 0.556 1 94.75 83 ASP A CA 1
ATOM 604 C C . ASP A 1 83 ? -7.219 -3.098 1.666 1 94.75 83 ASP A C 1
ATOM 606 O O . ASP A 1 83 ? -7.094 -4.23 2.137 1 94.75 83 ASP A O 1
ATOM 610 N N . GLU A 1 84 ? -8.141 -2.203 2.078 1 92.31 84 GLU A N 1
ATOM 611 C CA . GLU A 1 84 ? -8.977 -2.461 3.248 1 92.31 84 GLU A CA 1
ATOM 612 C C . GLU A 1 84 ? -8.125 -2.76 4.48 1 92.31 84 GLU A C 1
ATOM 614 O O . GLU A 1 84 ? -8.305 -3.793 5.129 1 92.31 84 GLU A O 1
ATOM 619 N N . VAL A 1 85 ? -7.344 -1.811 4.801 1 89.12 85 VAL A N 1
ATOM 620 C CA . VAL A 1 85 ? -6.266 -1.966 5.773 1 89.12 85 VAL A CA 1
ATOM 621 C C . VAL A 1 85 ? -6.836 -2.463 7.102 1 89.12 85 VAL A C 1
ATOM 623 O O . VAL A 1 85 ? -6.227 -3.305 7.766 1 89.12 85 VAL A O 1
ATOM 626 N N . GLN A 1 86 ? -7.902 -1.942 7.48 1 84.44 86 GLN A N 1
ATOM 627 C CA . GLN A 1 86 ? -8.492 -2.324 8.758 1 84.44 86 GLN A CA 1
ATOM 628 C C . GLN A 1 86 ? -8.766 -3.826 8.812 1 84.44 86 GLN A C 1
ATOM 630 O O . GLN A 1 86 ? -8.711 -4.43 9.883 1 84.44 86 GLN A O 1
ATOM 635 N N . PHE A 1 87 ? -8.969 -4.43 7.68 1 89.19 87 PHE A N 1
ATOM 636 C CA . PHE A 1 87 ? -9.242 -5.859 7.629 1 89.19 87 PHE A CA 1
ATOM 637 C C . PHE A 1 87 ? -7.957 -6.648 7.406 1 89.19 87 PHE A C 1
ATOM 639 O O . PHE A 1 87 ? -7.766 -7.711 8 1 89.19 87 PHE A O 1
ATOM 646 N N . VAL A 1 88 ? -7.082 -6.09 6.559 1 91.38 88 VAL A N 1
ATOM 647 C CA . VAL A 1 88 ? -5.82 -6.773 6.273 1 91.38 88 VAL A CA 1
ATOM 648 C C . VAL A 1 88 ? -4.973 -6.84 7.543 1 91.38 88 VAL A C 1
ATOM 650 O O . VAL A 1 88 ? -4.316 -7.852 7.801 1 91.38 88 VAL A O 1
ATOM 653 N N . CYS A 1 89 ? -5.039 -5.781 8.32 1 85.31 89 CYS A N 1
ATOM 654 C CA . CYS A 1 89 ? -4.227 -5.699 9.531 1 85.31 89 CYS A CA 1
ATOM 655 C C . CYS A 1 89 ? -4.715 -6.688 10.578 1 85.31 89 CYS A C 1
ATOM 657 O O . CYS A 1 89 ? -3.99 -7.004 11.523 1 85.31 89 CYS A O 1
ATOM 659 N N . LEU A 1 90 ? -5.906 -7.191 10.406 1 82.88 90 LEU A N 1
ATOM 660 C CA . LEU A 1 90 ? -6.457 -8.172 11.328 1 82.88 90 LEU A CA 1
ATOM 661 C C . LEU A 1 90 ? -5.91 -9.562 11.039 1 82.88 90 LEU A C 1
ATOM 663 O O . LEU A 1 90 ? -6.035 -10.477 11.867 1 82.88 90 LEU A O 1
ATOM 667 N N . LEU A 1 91 ? -5.348 -9.648 9.898 1 85.25 91 LEU A N 1
ATOM 668 C CA . LEU A 1 91 ? -4.891 -10.969 9.477 1 85.25 91 LEU A CA 1
ATOM 669 C C . LEU A 1 91 ? -3.561 -11.32 10.133 1 85.25 91 LEU A C 1
ATOM 671 O O . LEU A 1 91 ? -2.619 -10.523 10.102 1 85.25 91 LEU A O 1
ATOM 675 N N . GLN A 1 92 ? -3.498 -12.445 10.664 1 82 92 GLN A N 1
ATOM 676 C CA . GLN A 1 92 ? -2.371 -12.891 11.469 1 82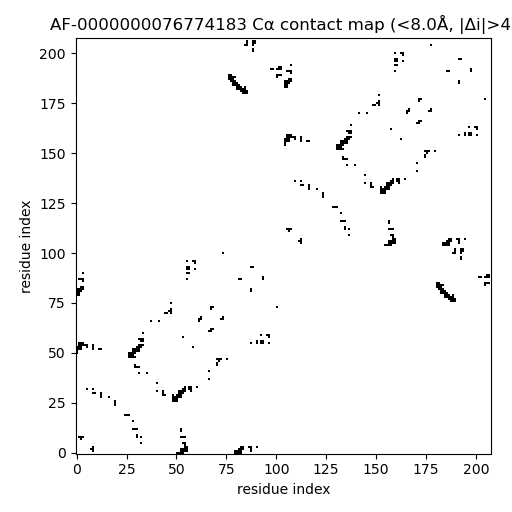 92 GLN A CA 1
ATOM 677 C C . GLN A 1 92 ? -1.092 -12.969 10.641 1 82 92 GLN A C 1
ATOM 679 O O . GLN A 1 92 ? 0.007 -12.773 11.172 1 82 92 GLN A O 1
ATOM 684 N N . TYR A 1 93 ? -1.211 -13.125 9.414 1 83.25 93 TYR A N 1
ATOM 685 C CA . TYR A 1 93 ? -0.032 -13.398 8.602 1 83.25 93 TYR A CA 1
ATOM 686 C C . TYR A 1 93 ? 0.567 -12.109 8.047 1 83.25 93 TYR A C 1
ATOM 688 O O . TYR A 1 93 ? 1.656 -12.125 7.469 1 83.25 93 TYR A O 1
ATOM 696 N N . LEU A 1 94 ? -0.085 -11.031 8.25 1 84.81 94 LEU A N 1
ATOM 697 C CA . LEU A 1 94 ? 0.393 -9.789 7.66 1 84.81 94 LEU A CA 1
ATOM 698 C C . LEU A 1 94 ? 1.793 -9.453 8.164 1 84.81 94 LEU A C 1
ATOM 700 O O . LEU A 1 94 ? 2.672 -9.094 7.375 1 84.81 94 LEU A O 1
ATOM 704 N N . PHE A 1 95 ? 2.002 -9.695 9.398 1 81.5 95 PHE A N 1
ATOM 705 C CA . PHE A 1 95 ? 3.285 -9.328 9.984 1 81.5 95 PHE A CA 1
ATOM 706 C C . PHE A 1 95 ? 4.391 -10.25 9.492 1 81.5 95 PHE A C 1
ATOM 708 O O . PHE A 1 95 ? 5.531 -9.82 9.312 1 81.5 95 PHE A O 1
ATOM 715 N N . ILE A 1 96 ? 4 -11.422 9.258 1 81.38 96 ILE A N 1
ATOM 716 C CA . ILE A 1 96 ? 4.961 -12.375 8.703 1 81.38 96 ILE A CA 1
ATOM 717 C C . ILE A 1 96 ? 5.379 -11.922 7.305 1 81.38 96 ILE A C 1
ATOM 719 O O . ILE A 1 96 ? 6.559 -12 6.949 1 81.38 96 ILE A O 1
ATOM 723 N N . VAL A 1 97 ? 4.43 -11.383 6.59 1 84.62 97 VAL A N 1
ATOM 724 C CA . VAL A 1 97 ? 4.688 -10.914 5.234 1 84.62 97 VAL A CA 1
ATOM 725 C C . VAL A 1 97 ? 5.625 -9.711 5.27 1 84.62 97 VAL A C 1
ATOM 727 O O . VAL A 1 97 ? 6.629 -9.672 4.555 1 84.62 97 VAL A O 1
ATOM 730 N N . LEU A 1 98 ? 5.352 -8.836 6.125 1 82.62 98 LEU A N 1
ATOM 731 C CA . LEU A 1 98 ? 6.121 -7.598 6.188 1 82.62 98 LEU A CA 1
ATOM 732 C C . LEU A 1 98 ? 7.547 -7.867 6.656 1 82.62 98 LEU A C 1
ATOM 734 O O . LEU A 1 98 ? 8.492 -7.25 6.164 1 82.62 98 LEU A O 1
ATOM 738 N N . GLU A 1 99 ? 7.707 -8.805 7.551 1 79.31 99 GLU A N 1
ATOM 739 C CA . GLU A 1 99 ? 9.016 -9.148 8.094 1 79.31 99 GLU A CA 1
ATOM 740 C C . GLU A 1 99 ? 9.914 -9.766 7.023 1 79.31 99 GLU A C 1
ATOM 742 O O . GLU A 1 99 ? 11.133 -9.633 7.086 1 79.31 99 GLU A O 1
ATOM 747 N N . ARG A 1 100 ? 9.281 -10.391 6.148 1 76.81 100 ARG A N 1
ATOM 748 C CA . ARG A 1 100 ? 10.055 -11.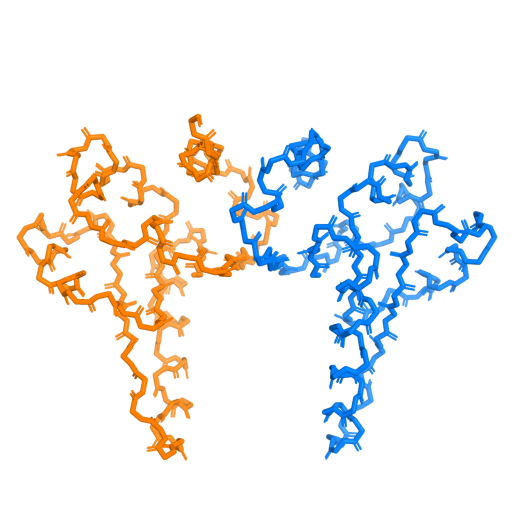047 5.102 1 76.81 100 ARG A CA 1
ATOM 749 C C . ARG A 1 100 ? 10.68 -10.031 4.16 1 76.81 100 ARG A C 1
ATOM 751 O O . ARG A 1 100 ? 11.711 -10.297 3.539 1 76.81 100 ARG A O 1
ATOM 758 N N . PHE A 1 101 ? 10.031 -8.961 4.129 1 71.31 101 PHE A N 1
ATOM 759 C CA . PHE A 1 101 ? 10.578 -7.941 3.244 1 71.31 101 PHE A CA 1
ATOM 760 C C . PHE A 1 101 ? 11.578 -7.059 3.984 1 71.31 101 PHE A C 1
ATOM 762 O O . PHE A 1 101 ? 12.117 -6.109 3.414 1 71.31 101 PHE A O 1
ATOM 769 N N . TYR A 1 102 ? 11.68 -7.332 5.293 1 64.19 102 TYR A N 1
ATOM 770 C CA . TYR A 1 102 ? 12.75 -6.711 6.07 1 64.19 102 TYR A CA 1
ATOM 771 C C . TYR A 1 102 ? 14.117 -7.238 5.641 1 64.19 102 TYR A C 1
ATOM 773 O O . TYR A 1 102 ? 14.266 -8.43 5.355 1 64.19 102 TYR A O 1
ATOM 781 N N . PRO A 1 103 ? 14.891 -6.27 5.039 1 55.19 103 PRO A N 1
ATOM 782 C CA . PRO A 1 103 ? 16.219 -6.762 4.688 1 55.19 103 PRO A CA 1
ATOM 783 C C . PRO A 1 103 ? 16.891 -7.531 5.824 1 55.19 103 PRO A C 1
ATOM 785 O O . PRO A 1 103 ? 16.641 -7.246 7 1 55.19 103 PRO A O 1
ATOM 788 N N . ASN A 1 104 ? 17.391 -8.812 5.621 1 50.72 104 ASN A N 1
ATOM 789 C CA . ASN A 1 104 ? 18.281 -9.5 6.539 1 50.72 104 ASN A CA 1
ATOM 790 C C . ASN A 1 104 ? 19.5 -8.648 6.871 1 50.72 104 ASN A C 1
ATOM 792 O O . ASN A 1 104 ? 19.984 -7.879 6.035 1 50.72 104 ASN A O 1
ATOM 796 N N . ILE B 1 1 ? 0.092 6.938 1.965 1 96.19 1 ILE B N 1
ATOM 797 C CA . ILE B 1 1 ? 1.341 6.535 1.327 1 96.19 1 ILE B CA 1
ATOM 798 C C . ILE B 1 1 ? 2.506 6.758 2.289 1 96.19 1 ILE B C 1
ATOM 800 O O . ILE B 1 1 ? 2.748 7.883 2.73 1 96.19 1 ILE B O 1
ATOM 804 N N . LEU B 1 2 ? 3.174 5.719 2.547 1 96 2 LEU B N 1
ATOM 805 C CA . LEU B 1 2 ? 4.352 5.773 3.404 1 96 2 LEU B CA 1
ATOM 806 C C . LEU B 1 2 ? 5.629 5.672 2.578 1 96 2 LEU B C 1
ATOM 808 O O . LEU B 1 2 ? 5.773 4.77 1.755 1 96 2 LEU B O 1
ATOM 812 N N . VAL B 1 3 ? 6.504 6.609 2.824 1 96.81 3 VAL B N 1
ATOM 813 C CA . VAL B 1 3 ? 7.785 6.637 2.125 1 96.81 3 VAL B CA 1
ATOM 814 C C . VAL B 1 3 ? 8.922 6.746 3.137 1 96.81 3 VAL B C 1
ATOM 816 O O . VAL B 1 3 ? 8.711 7.184 4.273 1 96.81 3 VAL B O 1
ATOM 819 N N . PRO B 1 4 ? 10.125 6.359 2.787 1 94.88 4 PRO B N 1
ATOM 820 C CA . PRO B 1 4 ? 11.195 6.211 3.773 1 94.88 4 PRO B CA 1
ATOM 821 C C . PRO B 1 4 ? 11.844 7.547 4.148 1 94.88 4 PRO B C 1
ATOM 823 O O . PRO B 1 4 ? 12.422 7.672 5.23 1 94.88 4 PRO B O 1
ATOM 826 N N . THR B 1 5 ? 11.859 8.531 3.23 1 95.25 5 THR B N 1
ATOM 827 C CA . THR B 1 5 ? 12.562 9.781 3.51 1 95.25 5 THR B CA 1
ATOM 828 C C . THR B 1 5 ? 11.648 10.977 3.268 1 95.25 5 THR B C 1
ATOM 830 O O . THR B 1 5 ? 10.672 10.875 2.525 1 95.25 5 THR B O 1
ATOM 833 N N . ARG B 1 6 ? 12.008 12.094 3.908 1 95.5 6 ARG B N 1
ATOM 834 C CA . ARG B 1 6 ? 11.258 13.336 3.707 1 95.5 6 ARG B CA 1
ATOM 835 C C . ARG B 1 6 ? 11.344 13.789 2.254 1 95.5 6 ARG B C 1
ATOM 837 O O . ARG B 1 6 ? 10.367 14.312 1.708 1 95.5 6 ARG B O 1
ATOM 844 N N . GLU B 1 7 ? 12.469 13.57 1.704 1 96.56 7 GLU B N 1
ATOM 845 C CA . GLU B 1 7 ? 12.68 13.984 0.32 1 96.56 7 GLU B CA 1
ATOM 846 C C . GLU B 1 7 ? 11.758 13.234 -0.63 1 96.56 7 GLU B C 1
ATOM 848 O O . GLU B 1 7 ? 11.141 13.836 -1.511 1 96.56 7 GLU B O 1
ATOM 853 N N . LEU B 1 8 ? 11.734 11.984 -0.404 1 96.56 8 LEU B N 1
ATOM 854 C CA . LEU B 1 8 ? 10.844 11.188 -1.235 1 96.56 8 LEU B CA 1
ATOM 855 C C . LEU B 1 8 ? 9.391 11.539 -0.967 1 96.56 8 LEU B C 1
ATOM 857 O O . LEU B 1 8 ? 8.562 11.516 -1.881 1 96.56 8 LEU B O 1
ATOM 861 N N . CYS B 1 9 ? 9.109 11.828 0.235 1 97.88 9 CYS B N 1
ATOM 862 C CA . CYS B 1 9 ? 7.766 12.266 0.593 1 97.88 9 CYS B CA 1
ATOM 863 C C . CYS B 1 9 ? 7.344 13.477 -0.24 1 97.88 9 CYS B C 1
ATOM 865 O O . CYS B 1 9 ? 6.254 13.484 -0.814 1 97.88 9 CYS B O 1
ATOM 867 N N . GLN B 1 10 ? 8.211 14.398 -0.344 1 97.12 10 GLN B N 1
ATOM 868 C CA . GLN B 1 10 ? 7.945 15.594 -1.131 1 97.12 10 GLN B CA 1
ATOM 869 C C . GLN B 1 10 ? 7.801 15.266 -2.613 1 97.12 10 GLN B C 1
ATOM 871 O O . GLN B 1 10 ? 6.926 15.805 -3.295 1 97.12 10 GLN B O 1
ATOM 876 N N . GLN B 1 11 ? 8.703 14.508 -3.07 1 97.62 11 GLN B N 1
ATOM 877 C CA . GLN B 1 11 ? 8.672 14.125 -4.477 1 97.62 11 GLN B CA 1
ATOM 878 C C . GLN B 1 11 ? 7.352 13.445 -4.832 1 97.62 11 GLN B C 1
ATOM 880 O O . GLN B 1 11 ? 6.715 13.789 -5.828 1 97.62 11 GLN B O 1
ATOM 885 N N . VAL B 1 12 ? 6.953 12.477 -4.035 1 97.81 12 VAL B N 1
ATOM 886 C CA . VAL B 1 12 ? 5.707 11.758 -4.27 1 97.81 12 VAL B CA 1
ATOM 887 C C . VAL B 1 12 ? 4.527 12.719 -4.184 1 97.81 12 VAL B C 1
ATOM 889 O O . VAL B 1 12 ? 3.619 12.672 -5.02 1 97.81 12 VAL B O 1
ATOM 892 N N . TYR B 1 13 ? 4.5 13.578 -3.246 1 97.62 13 TYR B N 1
ATOM 893 C CA . TYR B 1 13 ? 3.445 14.578 -3.098 1 97.62 13 TYR B CA 1
ATOM 894 C C . TYR B 1 13 ? 3.324 15.43 -4.352 1 97.62 13 TYR B C 1
ATOM 896 O O . TYR B 1 13 ? 2.223 15.625 -4.875 1 97.62 13 TYR B O 1
ATOM 904 N N . ASN B 1 14 ? 4.48 15.914 -4.797 1 97.38 14 ASN B N 1
ATOM 905 C CA . ASN B 1 14 ? 4.484 16.781 -5.969 1 97.38 14 ASN B CA 1
ATOM 906 C C . ASN B 1 14 ? 3.943 16.062 -7.203 1 97.38 14 ASN B C 1
ATOM 908 O O . ASN B 1 14 ? 3.121 16.625 -7.934 1 97.38 14 ASN B O 1
ATOM 912 N N . GLU B 1 15 ? 4.457 14.945 -7.395 1 96.12 15 GLU B N 1
ATOM 913 C CA . GLU B 1 15 ? 4.02 14.164 -8.547 1 96.12 15 GLU B CA 1
ATOM 914 C C . GLU B 1 15 ? 2.529 13.852 -8.469 1 96.12 15 GLU B C 1
ATOM 916 O O . GLU B 1 15 ? 1.798 14.031 -9.445 1 96.12 15 GLU B O 1
ATOM 921 N N . ALA B 1 16 ? 2.066 13.391 -7.352 1 95.38 16 ALA B N 1
ATOM 922 C CA . ALA B 1 16 ? 0.656 13.055 -7.172 1 95.38 16 ALA B CA 1
ATOM 923 C C . ALA B 1 16 ? -0.224 14.289 -7.309 1 95.38 16 ALA B C 1
ATOM 925 O O . ALA B 1 16 ? -1.294 14.234 -7.918 1 95.38 16 ALA B O 1
ATOM 926 N N . SER B 1 17 ? 0.244 15.359 -6.758 1 94.69 17 SER B N 1
ATOM 927 C CA . SER B 1 17 ? -0.501 16.609 -6.848 1 94.69 17 SER B CA 1
ATOM 928 C C . SER B 1 17 ? -0.657 17.062 -8.297 1 94.69 17 SER B C 1
ATOM 930 O O . SER B 1 17 ? -1.729 17.516 -8.703 1 94.69 17 SER B O 1
ATOM 932 N N . SER B 1 18 ? 0.405 16.906 -9.031 1 94.69 18 SER B N 1
ATOM 933 C CA . SER B 1 18 ? 0.375 17.281 -10.445 1 94.69 18 SER B CA 1
ATOM 934 C C . SER B 1 18 ? -0.63 16.438 -11.219 1 94.69 18 SER B C 1
ATOM 936 O O . SER B 1 18 ? -1.354 16.953 -12.07 1 94.69 18 SER B O 1
ATOM 938 N N . LEU B 1 19 ? -0.652 15.195 -10.938 1 90.88 19 LEU B N 1
ATOM 939 C CA . LEU B 1 19 ? -1.582 14.281 -11.594 1 90.88 19 LEU B CA 1
ATOM 940 C C . LEU B 1 19 ? -3.023 14.617 -11.227 1 90.88 19 LEU B C 1
ATOM 942 O O . LEU B 1 19 ? -3.916 14.562 -12.078 1 90.88 19 LEU B O 1
ATOM 946 N N . LEU B 1 20 ? -3.246 14.922 -9.992 1 91.75 20 LEU B N 1
ATOM 947 C CA . LEU B 1 20 ? -4.59 15.211 -9.5 1 91.75 20 LEU B CA 1
ATOM 948 C C . LEU B 1 20 ? -5.133 16.484 -10.141 1 91.75 20 LEU B C 1
ATOM 950 O O . LEU B 1 20 ? -6.344 16.641 -10.305 1 91.75 20 LEU B O 1
ATOM 954 N N . GLU B 1 21 ? -4.242 17.406 -10.469 1 89.81 21 GLU B N 1
ATOM 955 C CA . GLU B 1 21 ? -4.645 18.641 -11.117 1 89.81 21 GLU B CA 1
ATOM 956 C C . GLU B 1 21 ? -5.301 18.375 -12.469 1 89.81 21 GLU B C 1
ATOM 958 O O . GLU B 1 21 ? -6.117 19.172 -12.938 1 89.81 21 GLU B O 1
ATOM 963 N N . LEU B 1 22 ? -4.965 17.281 -13.023 1 87.62 22 LEU B N 1
ATOM 964 C CA . LEU B 1 22 ? -5.484 16.922 -14.344 1 87.62 22 LEU B CA 1
ATOM 965 C C . LEU B 1 22 ? -6.844 16.234 -14.219 1 87.62 22 LEU B C 1
ATOM 967 O O . LEU B 1 22 ? -7.543 16.047 -15.219 1 87.62 22 LEU B O 1
ATOM 971 N N . CYS B 1 23 ? -7.113 15.875 -13.016 1 83.44 23 CYS B N 1
ATOM 972 C CA . CYS B 1 23 ? -8.375 15.172 -12.781 1 83.44 23 CYS B CA 1
ATOM 973 C C . CYS B 1 23 ? -9.484 16.156 -12.43 1 83.44 23 CYS B C 1
ATOM 975 O O . CYS B 1 23 ? -9.219 17.25 -11.938 1 83.44 23 CYS B O 1
ATOM 977 N N . THR B 1 24 ? -10.703 15.789 -12.672 1 78.31 24 THR B N 1
ATOM 978 C CA . THR B 1 24 ? -11.859 16.641 -12.422 1 78.31 24 THR B CA 1
ATOM 979 C C . THR B 1 24 ? -12.281 16.578 -10.953 1 78.31 24 THR B C 1
ATOM 981 O O . THR B 1 24 ? -12.828 17.547 -10.414 1 78.31 24 THR B O 1
ATOM 984 N N . SER B 1 25 ? -12.023 15.484 -10.391 1 76.88 25 SER B N 1
ATOM 985 C CA . SER B 1 25 ? -12.422 15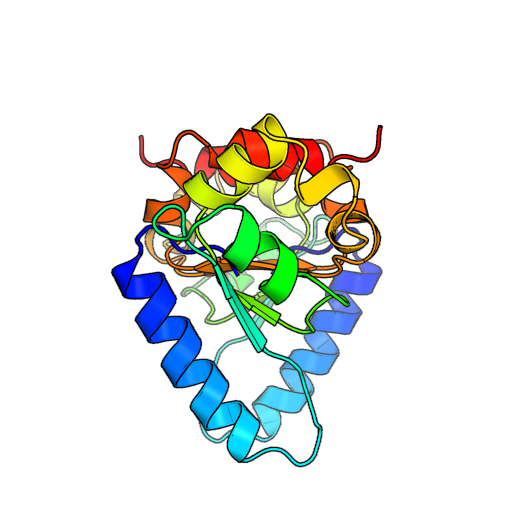.305 -9 1 76.88 25 SER B CA 1
ATOM 986 C C . SER B 1 25 ? -11.5 16.062 -8.055 1 76.88 25 SER B C 1
ATOM 988 O O . SER B 1 25 ? -10.289 16.156 -8.297 1 76.88 25 SER B O 1
ATOM 990 N N . LYS B 1 26 ? -12.148 16.688 -7.195 1 83.5 26 LYS B N 1
ATOM 991 C CA . LYS B 1 26 ? -11.383 17.438 -6.215 1 83.5 26 LYS B CA 1
ATOM 992 C C . LYS B 1 26 ? -10.938 16.547 -5.059 1 83.5 26 LYS B C 1
ATOM 994 O O . LYS B 1 26 ? -11.672 16.359 -4.094 1 83.5 26 LYS B O 1
ATOM 999 N N . LEU B 1 27 ? -9.852 15.875 -5.191 1 89.62 27 LEU B N 1
ATOM 1000 C CA . LEU B 1 27 ? -9.266 15.078 -4.121 1 89.62 27 LEU B CA 1
ATOM 1001 C C . LEU B 1 27 ? -8.266 15.891 -3.314 1 89.62 27 LEU B C 1
ATOM 1003 O O . LEU B 1 27 ? -7.441 16.609 -3.887 1 89.62 27 LEU B O 1
ATOM 1007 N N . LYS B 1 28 ? -8.438 15.883 -2.055 1 91.56 28 LYS B N 1
ATOM 1008 C CA . LYS B 1 28 ? -7.5 16.547 -1.157 1 91.56 28 LYS B CA 1
ATOM 1009 C C . LYS B 1 28 ? -6.285 15.672 -0.876 1 91.56 28 LYS B C 1
ATOM 1011 O O . LYS B 1 28 ? -6.426 14.547 -0.388 1 91.56 28 LYS B O 1
ATOM 1016 N N . ILE B 1 29 ? -5.16 16.266 -1.239 1 94.88 29 ILE B N 1
ATOM 1017 C CA . ILE B 1 29 ? -3.904 15.586 -0.943 1 94.88 29 ILE B CA 1
ATOM 1018 C C . ILE B 1 29 ? -3.07 16.438 0.012 1 94.88 29 ILE B C 1
ATOM 1020 O O . ILE B 1 29 ? -3 17.656 -0.135 1 94.88 29 ILE B O 1
ATOM 1024 N N . VAL B 1 30 ? -2.506 15.719 1.044 1 94.75 30 VAL B N 1
ATOM 1025 C CA . VAL B 1 30 ? -1.658 16.438 1.99 1 94.75 30 VAL B CA 1
ATOM 1026 C C . VAL B 1 30 ? -0.363 15.664 2.215 1 94.75 30 VAL B C 1
ATOM 1028 O O . VAL B 1 30 ? -0.321 14.445 2.031 1 94.75 30 VAL B O 1
ATOM 1031 N N . GLN B 1 31 ? 0.616 16.422 2.518 1 96.25 31 GLN B N 1
ATOM 1032 C CA . GLN B 1 31 ? 1.899 15.852 2.918 1 96.25 31 GLN B CA 1
ATOM 1033 C C . GLN B 1 31 ? 2.283 16.297 4.324 1 96.25 31 GLN B C 1
ATOM 1035 O O . GLN B 1 31 ? 2.193 17.484 4.656 1 96.25 31 GLN B O 1
ATOM 1040 N N . VAL B 1 32 ? 2.623 15.305 5.168 1 94.81 32 VAL B N 1
ATOM 1041 C CA . VAL B 1 32 ? 3.074 15.656 6.512 1 94.81 32 VAL B CA 1
ATOM 1042 C C . VAL B 1 32 ? 4.375 14.922 6.824 1 94.81 32 VAL B C 1
ATOM 1044 O O . VAL B 1 32 ? 4.531 13.742 6.484 1 94.81 32 VAL B O 1
ATOM 1047 N N . THR B 1 33 ? 5.305 15.648 7.348 1 95.56 33 THR B N 1
ATOM 1048 C CA . THR B 1 33 ? 6.574 15.078 7.793 1 95.56 33 THR B CA 1
ATOM 1049 C C . THR B 1 33 ? 6.91 15.555 9.203 1 95.56 33 THR B C 1
ATOM 1051 O O . THR B 1 33 ? 6.305 16.5 9.711 1 95.56 33 THR B O 1
ATOM 1054 N N . ALA B 1 34 ? 7.906 14.852 9.773 1 92 34 ALA B N 1
ATOM 1055 C CA . ALA B 1 34 ? 8.273 15.125 11.156 1 92 34 ALA B CA 1
ATOM 1056 C C . ALA B 1 34 ? 8.883 16.516 11.305 1 92 34 ALA B C 1
ATOM 1058 O O . ALA B 1 34 ? 8.992 17.047 12.414 1 92 34 ALA B O 1
ATOM 1059 N N . SER B 1 35 ? 9.242 17.125 10.273 1 93.06 35 SER B N 1
ATOM 1060 C CA . SER B 1 35 ? 9.828 18.469 10.336 1 93.06 35 SER B CA 1
ATOM 1061 C C . SER B 1 35 ? 8.758 19.531 10.508 1 93.06 35 SER B C 1
ATOM 1063 O O . SER B 1 35 ? 9.07 20.688 10.836 1 93.06 35 SER B O 1
ATOM 1065 N N . MET B 1 36 ? 7.578 19.25 10.344 1 94.44 36 MET B N 1
ATOM 1066 C CA . MET B 1 36 ? 6.465 20.188 10.477 1 94.44 36 MET B CA 1
ATOM 1067 C C . MET B 1 36 ? 6.066 20.359 11.93 1 94.44 36 MET B C 1
ATOM 1069 O O . MET B 1 36 ? 6.254 19.453 12.75 1 94.44 36 MET B O 1
ATOM 1073 N N . SER B 1 37 ? 5.539 21.547 12.242 1 94.94 37 SER B N 1
ATOM 1074 C CA . SER B 1 37 ? 5.027 21.766 13.594 1 94.94 37 SER B CA 1
ATOM 1075 C C . SER B 1 37 ? 3.742 20.984 13.828 1 94.94 37 SER B C 1
ATOM 1077 O O . SER B 1 37 ? 3.014 20.672 12.883 1 94.94 37 SER B O 1
ATOM 1079 N N . ASP B 1 38 ? 3.486 20.719 15.148 1 92.94 38 ASP B N 1
ATOM 1080 C CA . ASP B 1 38 ? 2.258 20.016 15.5 1 92.94 38 ASP B CA 1
ATOM 1081 C C . ASP B 1 38 ? 1.029 20.766 14.992 1 92.94 38 ASP B C 1
ATOM 1083 O O . ASP B 1 38 ? 0.071 20.156 14.516 1 92.94 38 ASP B O 1
ATOM 1087 N N . LYS B 1 39 ? 1.096 22.047 15.117 1 93.69 39 LYS B N 1
ATOM 1088 C CA . LYS B 1 39 ? -0.017 22.875 14.672 1 93.69 39 LYS B CA 1
ATOM 1089 C C . LYS B 1 39 ? -0.26 22.703 13.172 1 93.69 39 LYS B C 1
ATOM 1091 O O . LYS B 1 39 ? -1.401 22.547 12.734 1 93.69 39 LYS B O 1
ATOM 1096 N N . ASP B 1 40 ? 0.779 22.719 12.422 1 94.06 40 ASP B N 1
ATOM 1097 C CA . ASP B 1 40 ? 0.684 22.594 10.977 1 94.06 40 ASP B CA 1
ATOM 1098 C C . ASP B 1 40 ? 0.178 21.203 10.586 1 94.06 40 ASP B C 1
ATOM 1100 O O . ASP B 1 40 ? -0.617 21.062 9.656 1 94.06 40 ASP B O 1
ATOM 1104 N N . ILE B 1 41 ? 0.589 20.203 11.289 1 93.44 41 ILE B N 1
ATOM 1105 C CA . ILE B 1 41 ? 0.158 18.828 11.023 1 93.44 41 ILE B CA 1
ATOM 1106 C C . ILE B 1 41 ? -1.333 18.703 11.312 1 93.44 41 ILE B C 1
ATOM 1108 O O . ILE B 1 41 ? -2.086 18.156 10.5 1 93.44 41 ILE B O 1
ATOM 1112 N N . LYS B 1 42 ? -1.732 19.234 12.383 1 90.25 42 LYS B N 1
ATOM 1113 C CA . LYS B 1 42 ? -3.143 19.172 12.758 1 90.25 42 LYS B CA 1
ATOM 1114 C C . LYS B 1 42 ? -4.02 19.859 11.719 1 90.25 42 LYS B C 1
ATOM 1116 O O . LYS B 1 42 ? -5.082 19.344 11.352 1 90.25 42 LYS B O 1
ATOM 1121 N N . LEU B 1 43 ? -3.553 20.969 11.312 1 90.44 43 LEU B N 1
ATOM 1122 C CA . LEU B 1 43 ? -4.297 21.719 10.297 1 90.44 43 LEU B CA 1
ATOM 1123 C C . LEU B 1 43 ? -4.395 20.922 9 1 90.44 43 LEU B C 1
ATOM 1125 O O . LEU B 1 43 ? -5.461 20.859 8.383 1 90.44 43 LEU B O 1
ATOM 1129 N N . ALA B 1 44 ? -3.295 20.344 8.609 1 90.06 44 ALA B N 1
ATOM 1130 C CA . ALA B 1 44 ? -3.242 19.562 7.379 1 90.06 44 ALA B CA 1
ATOM 1131 C C . ALA B 1 44 ? -4.18 18.359 7.457 1 90.06 44 ALA B C 1
ATOM 1133 O O . ALA B 1 44 ? -4.777 17.969 6.449 1 90.06 44 ALA B O 1
ATOM 1134 N N . LEU B 1 45 ? -4.293 17.844 8.609 1 88.38 45 LEU B N 1
ATOM 1135 C CA . LEU B 1 45 ? -5.062 16.609 8.789 1 88.38 45 LEU B CA 1
ATOM 1136 C C . LEU B 1 45 ? -6.504 16.922 9.164 1 88.38 45 LEU B C 1
ATOM 1138 O O . LEU B 1 45 ? -7.32 16.016 9.328 1 88.38 45 LEU B O 1
ATOM 1142 N N . SER B 1 46 ? -6.672 18.281 9.281 1 82.12 46 SER B N 1
ATOM 1143 C CA . SER B 1 46 ? -8.039 18.688 9.586 1 82.12 46 SER B CA 1
ATOM 1144 C C . SER B 1 46 ? -8.977 18.406 8.414 1 82.12 46 SER B C 1
ATOM 1146 O O . SER B 1 46 ? -8.641 18.703 7.262 1 82.12 46 SER B O 1
ATOM 1148 N N . GLY B 1 47 ? -10.086 17.484 8.633 1 80.19 47 GLY B N 1
ATOM 1149 C CA . GLY B 1 47 ? -10.883 16.984 7.527 1 80.19 47 GLY B CA 1
ATOM 1150 C C . GLY B 1 47 ? -10.164 15.93 6.707 1 80.19 47 GLY B C 1
ATOM 1151 O O . GLY B 1 47 ? -9.781 16.188 5.562 1 80.19 47 GLY B O 1
ATOM 1152 N N . PRO B 1 48 ? -10.273 14.875 6.914 1 79.38 48 PRO B N 1
ATOM 1153 C CA . PRO B 1 48 ? -9.375 13.828 6.422 1 79.38 48 PRO B CA 1
ATOM 1154 C C . PRO B 1 48 ? -9.086 13.953 4.926 1 79.38 48 PRO B C 1
ATOM 1156 O O . PRO B 1 48 ? -10.008 14.156 4.133 1 79.38 48 PRO B O 1
ATOM 1159 N N . PRO B 1 49 ? -7.836 14.055 4.668 1 90 49 PRO B N 1
ATOM 1160 C CA . PRO B 1 49 ? -7.465 14.062 3.25 1 90 49 PRO B CA 1
ATOM 1161 C C . PRO B 1 49 ? -7.848 12.766 2.537 1 90 49 PRO B C 1
ATOM 1163 O O . PRO B 1 49 ? -8.055 11.742 3.186 1 90 49 PRO B O 1
ATOM 1166 N N . ASN B 1 50 ? -7.957 12.945 1.249 1 92.25 50 ASN B N 1
ATOM 1167 C CA . ASN B 1 50 ? -8.148 11.742 0.441 1 92.25 50 ASN B CA 1
ATOM 1168 C C . ASN B 1 50 ? -6.848 10.953 0.302 1 92.25 50 ASN B C 1
ATOM 1170 O O . ASN B 1 50 ? -6.871 9.719 0.254 1 92.25 50 ASN B O 1
ATOM 1174 N N . ILE B 1 51 ? -5.754 11.695 0.24 1 94.31 51 ILE B N 1
ATOM 1175 C CA . ILE B 1 51 ? -4.434 11.086 0.116 1 94.31 51 ILE B CA 1
ATOM 1176 C C . ILE B 1 51 ? -3.469 11.742 1.102 1 94.31 51 ILE B C 1
ATOM 1178 O O . ILE B 1 51 ? -3.367 12.969 1.156 1 94.31 51 ILE B O 1
ATOM 1182 N N . LEU B 1 52 ? -2.908 10.961 1.855 1 94.88 52 LEU B N 1
ATOM 1183 C CA . LEU B 1 52 ? -1.879 11.414 2.783 1 94.88 52 LEU B CA 1
ATOM 1184 C C . LEU B 1 52 ? -0.527 10.797 2.439 1 94.88 52 LEU B C 1
ATOM 1186 O O . LEU B 1 52 ? -0.404 9.57 2.348 1 94.88 52 LEU B O 1
ATOM 1190 N N . VAL B 1 53 ? 0.406 11.641 2.16 1 97.19 53 VAL B N 1
ATOM 1191 C CA . VAL B 1 53 ? 1.78 11.195 1.953 1 97.19 53 VAL B CA 1
ATOM 1192 C C . VAL B 1 53 ? 2.627 11.547 3.178 1 97.19 53 VAL B C 1
ATOM 1194 O O . VAL B 1 53 ? 2.646 12.695 3.621 1 97.19 53 VAL B O 1
ATOM 1197 N N . THR B 1 54 ? 3.328 10.578 3.695 1 96.56 54 THR B N 1
ATOM 1198 C CA . THR B 1 54 ? 4.047 10.828 4.941 1 96.56 54 THR B CA 1
ATOM 1199 C C . THR B 1 54 ? 5.133 9.773 5.156 1 96.56 54 THR B C 1
ATOM 1201 O O . THR B 1 54 ? 5.418 8.977 4.262 1 96.56 54 THR B O 1
ATOM 1204 N N . THR B 1 55 ? 5.793 9.891 6.246 1 95.56 55 THR B N 1
ATOM 1205 C CA . THR B 1 55 ? 6.824 8.945 6.648 1 95.56 55 THR B CA 1
ATOM 1206 C C . THR B 1 55 ? 6.418 8.211 7.922 1 95.56 55 THR B C 1
ATOM 1208 O O . THR B 1 55 ? 5.652 8.734 8.734 1 95.56 55 THR B O 1
ATOM 1211 N N . PRO B 1 56 ? 6.941 6.996 8.008 1 93.38 56 PRO B N 1
ATOM 1212 C CA . PRO B 1 56 ? 6.617 6.254 9.234 1 93.38 56 PRO B CA 1
ATOM 1213 C C . PRO B 1 56 ? 7.016 7 10.5 1 93.38 56 PRO B C 1
ATOM 1215 O O . PRO B 1 56 ? 6.281 6.977 11.492 1 93.38 56 PRO B O 1
ATOM 1218 N N . ALA B 1 57 ? 8.086 7.656 10.508 1 92.12 57 ALA B N 1
ATOM 1219 C CA . ALA B 1 57 ? 8.547 8.414 11.672 1 92.12 57 ALA B CA 1
ATOM 1220 C C . ALA B 1 57 ? 7.531 9.477 12.07 1 92.12 57 ALA B C 1
ATOM 1222 O O . ALA B 1 57 ? 7.246 9.664 13.258 1 92.12 57 ALA B O 1
ATOM 1223 N N . CYS B 1 58 ? 7.004 10.125 11.109 1 94.44 58 CYS B N 1
ATOM 1224 C CA . CYS B 1 58 ? 6.02 11.172 11.383 1 94.44 58 CYS B CA 1
ATOM 1225 C C . CYS B 1 58 ? 4.742 10.57 11.961 1 94.44 58 CYS B C 1
ATOM 1227 O O . CYS B 1 58 ? 4.184 11.109 12.922 1 94.44 58 CYS B O 1
ATOM 1229 N N . VAL B 1 59 ? 4.312 9.539 11.406 1 91.38 59 VAL B N 1
ATOM 1230 C CA . VAL B 1 59 ? 3.098 8.883 11.883 1 91.38 59 VAL B CA 1
ATOM 1231 C C . VAL B 1 59 ? 3.285 8.445 13.336 1 91.38 59 VAL B C 1
ATOM 1233 O O . VAL B 1 59 ? 2.408 8.664 14.172 1 91.38 59 VAL B O 1
ATOM 1236 N N . ALA B 1 60 ? 4.406 7.855 13.578 1 89.81 60 ALA B N 1
ATOM 1237 C CA . ALA B 1 60 ? 4.707 7.406 14.938 1 89.81 60 ALA B CA 1
ATOM 1238 C C . ALA B 1 60 ? 4.715 8.586 15.906 1 89.81 60 ALA B C 1
ATOM 1240 O O . ALA B 1 60 ? 4.191 8.477 17.016 1 89.81 60 ALA B O 1
ATOM 1241 N N . ALA B 1 61 ? 5.316 9.641 15.492 1 90.81 61 ALA B N 1
ATOM 1242 C CA . ALA B 1 61 ? 5.34 10.844 16.328 1 90.81 61 ALA B CA 1
ATOM 1243 C C . ALA B 1 61 ? 3.928 11.352 16.594 1 90.81 61 ALA B C 1
ATOM 1245 O O . ALA B 1 61 ? 3.598 11.711 17.719 1 90.81 61 ALA B O 1
ATOM 1246 N N . CYS B 1 62 ? 3.156 11.336 15.609 1 90.44 62 CYS B N 1
ATOM 1247 C CA . CYS B 1 62 ? 1.777 11.789 15.742 1 90.44 62 CYS B CA 1
ATOM 1248 C C . CYS B 1 62 ? 0.988 10.891 16.688 1 90.44 62 CYS B C 1
ATOM 1250 O O . CYS B 1 62 ? 0.178 11.383 17.484 1 90.44 62 CYS B O 1
ATOM 1252 N N . ILE B 1 63 ? 1.225 9.664 16.578 1 86.31 63 ILE B N 1
ATOM 1253 C CA . ILE B 1 63 ? 0.558 8.703 17.453 1 86.31 63 ILE B CA 1
ATOM 1254 C C . ILE B 1 63 ? 0.972 8.953 18.906 1 86.31 63 ILE B C 1
ATOM 1256 O O . ILE B 1 63 ? 0.125 9 19.797 1 86.31 63 ILE B O 1
ATOM 1260 N N . SER B 1 64 ? 2.229 9.078 19.078 1 87.31 64 SER B N 1
ATOM 1261 C CA . SER B 1 64 ? 2.766 9.273 20.422 1 87.31 64 SER B CA 1
ATOM 1262 C C . SER B 1 64 ? 2.238 10.555 21.047 1 87.31 64 SER B C 1
ATOM 1264 O O . SER B 1 64 ? 1.983 10.609 22.25 1 87.31 64 SER B O 1
ATOM 1266 N N . LYS B 1 65 ? 1.989 11.523 20.203 1 89.12 65 LYS B N 1
ATOM 1267 C CA . LYS B 1 65 ? 1.552 12.836 20.688 1 89.12 65 LYS B CA 1
ATOM 1268 C C . LYS B 1 65 ? 0.029 12.914 20.766 1 89.12 65 LYS B C 1
ATOM 1270 O O . LYS B 1 65 ? -0.526 13.922 21.203 1 89.12 65 LYS B O 1
ATOM 1275 N N . GLY B 1 66 ? -0.634 11.867 20.219 1 84.5 66 GLY B N 1
ATOM 1276 C CA . GLY B 1 66 ? -2.086 11.828 20.25 1 84.5 66 GLY B CA 1
ATOM 1277 C C . GLY B 1 66 ? -2.732 12.672 19.172 1 84.5 66 GLY B C 1
ATOM 1278 O O . GLY B 1 66 ? -3.893 13.07 19.297 1 84.5 66 GLY B O 1
ATOM 1279 N N . ILE B 1 67 ? -1.966 13.016 18.25 1 81.62 67 ILE B N 1
ATOM 1280 C CA . ILE B 1 67 ? -2.473 13.844 17.172 1 81.62 67 ILE B CA 1
ATOM 1281 C C . ILE B 1 67 ? -3.432 13.031 16.297 1 81.62 67 ILE B C 1
ATOM 1283 O O . ILE B 1 67 ? -4.438 13.555 15.82 1 81.62 67 ILE B O 1
ATOM 1287 N N . VAL B 1 68 ? -3.203 11.734 16.172 1 71.81 68 VAL B N 1
ATOM 1288 C CA . VAL B 1 68 ? -4.004 10.875 15.305 1 71.81 68 VAL B CA 1
ATOM 1289 C C . VAL B 1 68 ? -5.258 10.422 16.047 1 71.81 68 VAL B C 1
ATOM 1291 O O . VAL B 1 68 ? -6.246 10.031 15.422 1 71.81 68 VAL B O 1
ATOM 1294 N N . GLN B 1 69 ? -5.227 10.281 17.328 1 64.69 69 GLN B N 1
ATOM 1295 C CA . GLN B 1 69 ? -6.371 9.844 18.125 1 64.69 69 GLN B CA 1
ATOM 1296 C C . GLN B 1 69 ? -7.594 10.719 17.844 1 64.69 69 GLN B C 1
ATOM 1298 O O . GLN B 1 69 ? -8.727 10.227 17.844 1 64.69 69 GLN B O 1
ATOM 1303 N N . GLY B 1 70 ? -7.324 11.828 17.516 1 59.25 70 GLY B N 1
ATOM 1304 C CA . GLY B 1 70 ? -8.414 12.742 17.219 1 59.25 70 GLY B CA 1
ATOM 1305 C C . GLY B 1 70 ? -8.742 12.82 15.742 1 59.25 70 GLY B C 1
ATOM 1306 O O . GLY B 1 70 ? -9.727 13.445 15.344 1 59.25 70 GLY B O 1
ATOM 1307 N N . SER B 1 71 ? -7.965 12.07 15.047 1 61.09 71 SER B N 1
ATOM 1308 C CA . SER B 1 71 ? -8.164 12.203 13.609 1 61.09 71 SER B CA 1
ATOM 1309 C C . SER B 1 71 ? -9.016 11.055 13.062 1 61.09 71 SER B C 1
ATOM 1311 O O . SER B 1 71 ? -9 9.953 13.602 1 61.09 71 SER B O 1
ATOM 1313 N N . SER B 1 72 ? -9.938 11.32 12.359 1 69.69 72 SER B N 1
ATOM 1314 C CA . SER B 1 72 ? -10.812 10.344 11.703 1 69.69 72 SER B CA 1
ATOM 1315 C C . SER B 1 72 ? -10.039 9.508 10.688 1 69.69 72 SER B C 1
ATOM 1317 O O . SER B 1 72 ? -10.625 8.688 9.977 1 69.69 72 SER B O 1
ATOM 1319 N N . ILE B 1 73 ? -8.711 9.727 10.695 1 70.75 73 ILE B N 1
ATOM 1320 C CA . ILE B 1 73 ? -7.902 9.078 9.672 1 70.75 73 ILE B CA 1
ATOM 1321 C C . ILE B 1 73 ? -7.875 7.574 9.914 1 70.75 73 ILE B C 1
ATOM 1323 O O . ILE B 1 73 ? -8.016 6.785 8.969 1 70.75 73 ILE B O 1
ATOM 1327 N N . LYS B 1 74 ? -7.707 7.223 11.18 1 71.44 74 LYS B N 1
ATOM 1328 C CA . LYS B 1 74 ? -7.625 5.797 11.492 1 71.44 74 LYS B CA 1
ATOM 1329 C C . LYS B 1 74 ? -8.898 5.066 11.062 1 71.44 74 LYS B C 1
ATOM 1331 O O . LYS B 1 74 ? -8.828 3.979 10.492 1 71.44 74 LYS B O 1
ATOM 1336 N N . GLU B 1 75 ? -9.906 5.695 11.336 1 74.31 75 GLU B N 1
ATOM 1337 C CA . GLU B 1 75 ? -11.195 5.07 11.062 1 74.31 75 GLU B CA 1
ATOM 1338 C C . GLU B 1 75 ? -11.531 5.109 9.578 1 74.31 75 GLU B C 1
ATOM 1340 O O . GLU B 1 75 ? -12.266 4.254 9.078 1 74.31 75 GLU B O 1
ATOM 1345 N N . SER B 1 76 ? -10.844 6.012 9.016 1 80.56 76 SER B N 1
ATOM 1346 C CA . SER B 1 76 ? -11.258 6.23 7.629 1 80.56 76 SER B CA 1
ATOM 1347 C C . SER B 1 76 ? -10.227 5.676 6.652 1 80.56 76 SER B C 1
ATOM 1349 O O . SER B 1 76 ? -10.453 5.652 5.441 1 80.56 76 SER B O 1
ATOM 1351 N N . LEU B 1 77 ? -9.188 5.184 7.121 1 86.38 77 LEU B N 1
ATOM 1352 C CA . LEU B 1 77 ? -8.125 4.711 6.234 1 86.38 77 LEU B CA 1
ATOM 1353 C C . LEU B 1 77 ? -8.555 3.43 5.523 1 86.38 77 LEU B C 1
ATOM 1355 O O . LEU B 1 77 ? -8.844 2.422 6.168 1 86.38 77 LEU B O 1
ATOM 1359 N N . SER B 1 78 ? -8.547 3.535 4.27 1 89.69 78 SER B N 1
ATOM 1360 C CA . SER B 1 78 ? -8.984 2.385 3.486 1 89.69 78 SER B CA 1
ATOM 1361 C C . SER B 1 78 ? -7.805 1.682 2.832 1 89.69 78 SER B C 1
ATOM 1363 O O . SER B 1 78 ? -7.797 0.456 2.701 1 89.69 78 SER B O 1
ATOM 1365 N N . MET B 1 79 ? -6.844 2.43 2.547 1 94.38 79 MET B N 1
ATOM 1366 C CA . MET B 1 79 ? -5.715 1.889 1.797 1 94.38 79 MET B CA 1
ATOM 1367 C C . MET B 1 79 ? -4.395 2.445 2.324 1 94.38 79 MET B C 1
ATOM 1369 O O . MET B 1 79 ? -4.305 3.627 2.656 1 94.38 79 MET B O 1
ATOM 1373 N N . MET B 1 80 ? -3.41 1.586 2.426 1 93.94 80 MET B N 1
ATOM 1374 C CA . MET B 1 80 ? -2.062 1.991 2.812 1 93.94 80 MET B CA 1
ATOM 1375 C C . MET B 1 80 ? -1.038 1.534 1.779 1 93.94 80 MET B C 1
ATOM 1377 O O . MET B 1 80 ? -1.036 0.371 1.373 1 93.94 80 MET B O 1
ATOM 1381 N N . ILE B 1 81 ? -0.235 2.463 1.358 1 96.19 81 ILE B N 1
ATOM 1382 C CA . ILE B 1 81 ? 0.779 2.184 0.347 1 96.19 81 ILE B CA 1
ATOM 1383 C C . ILE B 1 81 ? 2.172 2.348 0.953 1 96.19 81 ILE B C 1
ATOM 1385 O O . ILE B 1 81 ? 2.48 3.385 1.545 1 96.19 81 ILE B O 1
ATOM 1389 N N . LEU B 1 82 ? 2.938 1.359 0.833 1 94.38 82 LEU B N 1
ATOM 1390 C CA . LEU B 1 82 ? 4.352 1.421 1.187 1 94.38 82 LEU B CA 1
ATOM 1391 C C . LEU B 1 82 ? 5.219 1.553 -0.061 1 94.38 82 LEU B C 1
ATOM 1393 O O . LEU B 1 82 ? 5.312 0.619 -0.86 1 94.38 82 LEU B O 1
ATOM 1397 N N . ASP B 1 83 ? 5.746 2.729 -0.24 1 94.69 83 ASP B N 1
ATOM 1398 C CA . ASP B 1 83 ? 6.633 2.979 -1.375 1 94.69 83 ASP B CA 1
ATOM 1399 C C . ASP B 1 83 ? 8.094 2.736 -0.998 1 94.69 83 ASP B C 1
ATOM 1401 O O . ASP B 1 83 ? 8.523 3.102 0.096 1 94.69 83 ASP B O 1
ATOM 1405 N N . GLU B 1 84 ? 8.836 2.09 -1.932 1 92.19 84 GLU B N 1
ATOM 1406 C CA . GLU B 1 84 ? 10.195 1.643 -1.638 1 92.19 84 GLU B CA 1
ATOM 1407 C C . GLU B 1 84 ? 10.227 0.752 -0.399 1 92.19 84 GLU B C 1
ATOM 1409 O O . GLU B 1 84 ? 10.969 1.019 0.544 1 92.19 84 GLU B O 1
ATOM 1414 N N . VAL B 1 85 ? 9.523 -0.314 -0.504 1 89.06 85 VAL B N 1
ATOM 1415 C CA . VAL B 1 85 ? 9.195 -1.173 0.63 1 89.06 85 VAL B CA 1
ATOM 1416 C C . VAL B 1 85 ? 10.477 -1.638 1.312 1 89.06 85 VAL B C 1
ATOM 1418 O O . VAL B 1 85 ? 10.547 -1.705 2.541 1 89.06 85 VAL B O 1
ATOM 1421 N N . GLN B 1 86 ? 11.414 -1.963 0.564 1 84.38 86 GLN B N 1
ATOM 1422 C CA . GLN B 1 86 ? 12.664 -2.465 1.128 1 84.38 86 GLN B CA 1
ATOM 1423 C C . GLN B 1 86 ? 13.289 -1.446 2.078 1 84.38 86 GLN B C 1
ATOM 1425 O O . GLN B 1 86 ? 13.961 -1.818 3.039 1 84.38 86 GLN B O 1
ATOM 1430 N N . PHE B 1 87 ? 13.016 -0.208 1.854 1 89.06 87 PHE B N 1
ATOM 1431 C CA . PHE B 1 87 ? 13.57 0.844 2.699 1 89.06 87 PHE B CA 1
ATOM 1432 C C . PHE B 1 87 ? 12.609 1.194 3.828 1 89.06 87 PHE B C 1
ATOM 1434 O O . PHE B 1 87 ? 13.031 1.428 4.961 1 89.06 87 PHE B O 1
ATOM 1441 N N . VAL B 1 88 ? 11.32 1.201 3.494 1 91.06 88 VAL B N 1
ATOM 1442 C CA . VAL B 1 88 ? 10.312 1.533 4.504 1 91.06 88 VAL B CA 1
ATOM 1443 C C . VAL B 1 88 ? 10.312 0.468 5.594 1 91.06 88 VAL B C 1
ATOM 1445 O O . VAL B 1 88 ? 10.172 0.785 6.781 1 91.06 88 VAL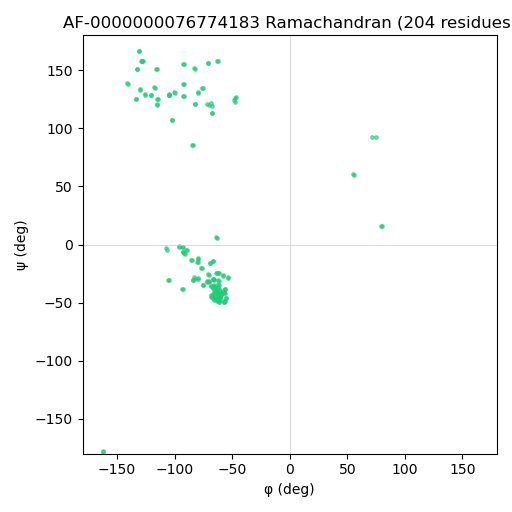 B O 1
ATOM 1448 N N . CYS B 1 89 ? 10.5 -0.76 5.18 1 85.19 89 CYS B N 1
ATOM 1449 C CA . CYS B 1 89 ? 10.461 -1.874 6.121 1 85.19 89 CYS B CA 1
ATOM 1450 C C . CYS B 1 89 ? 11.656 -1.843 7.062 1 85.19 89 CYS B C 1
ATOM 1452 O O . CYS B 1 89 ? 11.641 -2.482 8.117 1 85.19 89 CYS B O 1
ATOM 1454 N N . LEU B 1 90 ? 12.656 -1.082 6.707 1 82.81 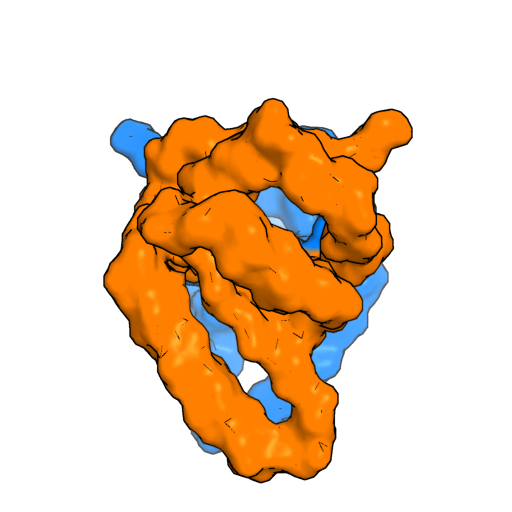90 LEU B N 1
ATOM 1455 C CA . LEU B 1 90 ? 13.844 -0.951 7.555 1 82.81 90 LEU B CA 1
ATOM 1456 C C . LEU B 1 90 ? 13.594 0.036 8.688 1 82.81 90 LEU B C 1
ATOM 1458 O O . LEU B 1 90 ? 14.352 0.081 9.656 1 82.81 90 LEU B O 1
ATOM 1462 N N . LEU B 1 91 ? 12.562 0.754 8.5 1 85.06 91 LEU B N 1
ATOM 1463 C CA . LEU B 1 91 ? 12.297 1.808 9.477 1 85.06 91 LEU B CA 1
ATOM 1464 C C . LEU B 1 91 ? 11.648 1.239 10.727 1 85.06 91 LEU B C 1
ATOM 1466 O O . LEU B 1 91 ? 10.656 0.509 10.641 1 85.06 91 LEU B O 1
ATOM 1470 N N . GLN B 1 92 ? 12.18 1.581 11.812 1 81.5 92 GLN B N 1
ATOM 1471 C CA . GLN B 1 92 ? 11.797 1.013 13.102 1 81.5 92 GLN B CA 1
ATOM 1472 C C . GLN B 1 92 ? 10.344 1.33 13.438 1 81.5 92 GLN B C 1
ATOM 1474 O O . GLN B 1 92 ? 9.672 0.544 14.102 1 81.5 92 GLN B O 1
ATOM 1479 N N . TYR B 1 93 ? 9.828 2.334 12.906 1 82.94 93 TYR B N 1
ATOM 1480 C CA . TYR B 1 93 ? 8.516 2.801 13.336 1 82.94 93 TYR B CA 1
ATOM 1481 C C . TYR B 1 93 ? 7.414 2.189 12.477 1 82.94 93 TYR B C 1
ATOM 1483 O O . TYR B 1 93 ? 6.227 2.336 12.781 1 82.94 93 TYR B O 1
ATOM 1491 N N . LEU B 1 94 ? 7.777 1.496 11.461 1 84.5 94 LEU B N 1
ATOM 1492 C CA . LEU B 1 94 ? 6.762 0.972 10.555 1 84.5 94 LEU B CA 1
ATOM 1493 C C . LEU B 1 94 ? 5.805 0.04 11.297 1 84.5 94 LEU B C 1
ATOM 1495 O O . LEU B 1 94 ? 4.586 0.138 11.133 1 84.5 94 LEU B O 1
ATOM 1499 N N . PHE B 1 95 ? 6.348 -0.73 12.156 1 81.12 95 PHE B N 1
ATOM 1500 C CA . PHE B 1 95 ? 5.523 -1.712 12.852 1 81.12 95 PHE B CA 1
ATOM 1501 C C . PHE B 1 95 ? 4.602 -1.031 13.859 1 81.12 95 PHE B C 1
ATOM 1503 O O . PHE B 1 95 ? 3.471 -1.472 14.07 1 81.12 95 PHE B O 1
ATOM 1510 N N . ILE B 1 96 ? 5.094 0.014 14.359 1 81.06 96 ILE B N 1
ATOM 1511 C CA . ILE B 1 96 ? 4.266 0.794 15.273 1 81.06 96 ILE B CA 1
ATOM 1512 C C . ILE B 1 96 ? 3.074 1.379 14.523 1 81.06 96 ILE B C 1
ATOM 1514 O O . ILE B 1 96 ? 1.951 1.383 15.031 1 81.06 96 ILE B O 1
ATOM 1518 N N . VAL B 1 97 ? 3.336 1.752 13.305 1 84.38 97 VAL B N 1
ATOM 1519 C CA . VAL B 1 97 ? 2.293 2.34 12.469 1 84.38 97 VAL B CA 1
ATOM 1520 C C . VAL B 1 97 ? 1.248 1.281 12.125 1 84.38 97 VAL B C 1
ATOM 1522 O O . VAL B 1 97 ? 0.047 1.51 12.289 1 84.38 97 VAL B O 1
ATOM 1525 N N . LEU B 1 98 ? 1.69 0.166 11.773 1 82.56 98 LEU B N 1
ATOM 1526 C CA . LEU B 1 98 ? 0.784 -0.89 11.336 1 82.56 98 LEU B CA 1
ATOM 1527 C C . LEU B 1 98 ? -0.058 -1.401 12.5 1 82.56 98 LEU B C 1
ATOM 1529 O O . LEU B 1 98 ? -1.241 -1.704 12.328 1 82.56 98 LEU B O 1
ATOM 1533 N N . GLU B 1 99 ? 0.517 -1.454 13.664 1 79.31 99 GLU B N 1
ATOM 1534 C CA . GLU B 1 99 ? -0.17 -1.938 14.859 1 79.31 99 GLU B CA 1
ATOM 1535 C C . GLU B 1 99 ? -1.31 -1.006 15.258 1 79.31 99 GLU B C 1
ATOM 1537 O O . GLU B 1 99 ? -2.303 -1.444 15.836 1 79.31 99 GLU B O 1
ATOM 1542 N N . ARG B 1 100 ? -1.104 0.19 14.945 1 76.75 100 ARG B N 1
ATOM 1543 C CA . ARG B 1 100 ? -2.117 1.169 15.328 1 76.75 100 ARG B CA 1
ATOM 1544 C C . ARG B 1 100 ? -3.385 0.995 14.492 1 76.75 100 ARG B C 1
ATOM 1546 O O . ARG B 1 100 ? -4.477 1.359 14.938 1 76.75 100 ARG B O 1
ATOM 1553 N N . PHE B 1 101 ? -3.148 0.464 13.391 1 71.69 101 PHE B N 1
ATOM 1554 C CA . PHE B 1 101 ? -4.32 0.278 12.539 1 71.69 101 PHE B CA 1
ATOM 1555 C C . PHE B 1 101 ? -4.961 -1.082 12.797 1 71.69 101 PHE B C 1
ATOM 1557 O O . PHE B 1 101 ? -5.938 -1.445 12.141 1 71.69 101 PHE B O 1
ATOM 1564 N N . TYR B 1 102 ? -4.285 -1.852 13.656 1 64.44 102 TYR B N 1
ATOM 1565 C CA . TYR B 1 102 ? -4.898 -3.08 14.148 1 64.44 102 TYR B CA 1
ATOM 1566 C C . TYR B 1 102 ? -6.098 -2.773 15.039 1 64.44 102 TYR B C 1
ATOM 1568 O O . TYR B 1 102 ? -6.062 -1.835 15.836 1 64.44 102 TYR B O 1
ATOM 1576 N N . PRO B 1 103 ? -7.293 -3.188 14.484 1 55.31 103 PRO B N 1
ATOM 1577 C CA . PRO B 1 103 ? -8.438 -2.941 15.359 1 55.31 103 PRO B CA 1
ATOM 1578 C C . PRO B 1 103 ? -8.195 -3.402 16.797 1 55.31 103 PRO B C 1
ATOM 1580 O O . PRO B 1 103 ? -7.457 -4.367 17.016 1 55.31 103 PRO B O 1
ATOM 1583 N N . ASN B 1 104 ? -8.367 -2.521 17.859 1 50.69 104 ASN B N 1
ATOM 1584 C CA . ASN B 1 104 ? -8.453 -2.939 19.25 1 50.69 104 ASN B CA 1
ATOM 1585 C C . ASN B 1 104 ? -9.516 -4.02 19.453 1 50.69 104 ASN B C 1
ATOM 1587 O O . ASN B 1 104 ? -10.539 -4.027 18.766 1 50.69 104 ASN B O 1
#